Protein AF-A0A2D9Y058-F1 (afdb_monomer)

pLDDT: mean 90.28, std 8.97, range [37.62, 97.62]

Nearest PDB structures (foldseek):
  3g67-assembly1_B  TM=3.353E-01  e=2.256E+00  Thermotoga maritima
  3g6b-assembly1_B  TM=3.345E-01  e=3.016E+00  Thermotoga maritima
  5nnv-assembly1_A  TM=2.314E-01  e=1.770E+00  Bacillus subtilis subsp. subtilis str. 168
  3zx6-assembly1_B  TM=1.926E-01  e=1.459E+00  Archaeoglobus fulgidus DSM 4304
  3ja6-assembly1_H  TM=2.451E-01  e=4.664E+00  Escherichia coli

Foldseek 3Di:
DDQDWDWDDDDPDIQIGHLVSSLVVLVVLCPDPLCVLPAPVLVVVLVVLSVVLSPDPDPVVNVVSSNVSVVSSVLVVVLSVLQLVLLLVLLVVLLVCLVVVLVVLLVQLVVLVVVLVVCVVVPDPCPVVNVVSVVSNLVSLLVNQLSVQVNVVSVPSPDSCCSVVPDPLVSVLSNVCVPVSVVCVVVVNSVCNNVSSNVSVSVSSSVVSVVPTDSVPDDRDPDPDD

Mean predicted aligned error: 6.42 Å

Sequence (226 aa):
MGSMIYSFRYQKVTYEGNRVEITDQLRSLKNQSKFVYIPLEYKVYVNKQFKKLSEQAIPRYFKKEAIVFLDELYKYEEFLDIYQSSTHMVVQELRKDMRRLDFKFEKEYTKAKTLYDRAINEISDNTERIDLLKDEVTNTKTKLACHRWMKSKFEHYTTLNSILNPDPLIAEFLKEASGASYDLFKQNKVEKLSGYLQTDIIEFYHLKALSEIDIDSIELNYIDKI

Solvent-accessible surface area (backbone atoms only — not comparable to full-atom values): 12700 Å² total; per-residue (Å²): 131,84,78,67,72,46,75,51,74,56,95,93,48,74,49,63,38,35,72,66,55,41,48,51,53,53,50,53,61,71,67,38,76,90,55,71,66,54,37,67,69,57,50,53,51,54,50,52,40,49,48,58,30,74,68,44,83,51,67,73,56,24,55,52,36,46,50,54,42,47,54,55,53,52,55,49,50,54,48,48,56,52,50,50,52,38,53,42,50,39,49,49,53,51,57,70,44,43,65,62,50,50,54,50,32,50,52,50,22,53,53,34,42,55,53,36,56,47,49,64,73,66,71,55,90,54,57,68,63,51,50,54,32,50,50,47,27,49,50,31,42,45,53,36,45,28,50,49,53,44,48,62,59,52,68,72,50,77,52,63,60,45,63,78,60,42,54,75,70,59,43,49,51,52,45,68,51,31,50,64,51,49,54,32,48,76,66,73,37,58,87,51,44,48,63,49,50,46,53,52,52,51,52,54,43,42,60,54,25,71,79,69,64,64,68,86,75,71,76,79,89,82,66,81,82,130

Structure (mmCIF, N/CA/C/O backbone):
data_AF-A0A2D9Y058-F1
#
_entry.id   AF-A0A2D9Y058-F1
#
loop_
_atom_site.group_PDB
_atom_site.id
_atom_site.type_symbol
_atom_site.label_atom_id
_atom_site.label_alt_id
_atom_site.label_comp_id
_atom_site.label_asym_id
_atom_site.label_entity_id
_atom_site.label_seq_id
_atom_site.pdbx_PDB_ins_code
_atom_site.Cartn_x
_atom_site.Cartn_y
_atom_site.Cartn_z
_atom_site.occupancy
_atom_site.B_iso_or_equiv
_atom_site.auth_seq_id
_atom_site.auth_comp_id
_atom_site.auth_asym_id
_atom_site.auth_atom_id
_atom_site.pdbx_PDB_model_num
ATOM 1 N N . MET A 1 1 ? 19.114 0.860 -49.943 1.00 42.00 1 MET A N 1
ATOM 2 C CA . MET A 1 1 ? 20.041 1.364 -48.905 1.00 42.00 1 MET A CA 1
ATOM 3 C C . MET A 1 1 ? 20.020 0.372 -47.761 1.00 42.00 1 MET A C 1
ATOM 5 O O . MET A 1 1 ? 18.932 0.052 -47.307 1.00 42.00 1 MET A O 1
ATOM 9 N N . GLY A 1 2 ? 21.170 -0.178 -47.366 1.00 51.56 2 GLY A N 1
ATOM 10 C CA . GLY A 1 2 ? 21.233 -1.143 -46.268 1.00 51.56 2 GLY A CA 1
ATOM 11 C C . GLY A 1 2 ? 20.900 -0.465 -44.943 1.00 51.56 2 GLY A C 1
ATOM 12 O O . GLY A 1 2 ? 21.530 0.529 -44.586 1.00 51.56 2 GLY A O 1
ATOM 13 N N . SER A 1 3 ? 19.890 -0.971 -44.240 1.00 64.88 3 SER A N 1
ATOM 14 C CA . SER A 1 3 ? 19.568 -0.553 -42.878 1.00 64.88 3 SER A CA 1
ATOM 15 C C . SER A 1 3 ? 20.793 -0.789 -41.998 1.00 64.88 3 SER A C 1
ATOM 17 O O . SER A 1 3 ? 21.283 -1.913 -41.919 1.00 64.88 3 SER A O 1
ATOM 19 N N . MET A 1 4 ? 21.318 0.257 -41.358 1.00 74.06 4 MET A N 1
ATOM 20 C CA . MET A 1 4 ? 22.427 0.099 -40.419 1.00 74.06 4 MET A CA 1
ATOM 21 C C . MET A 1 4 ? 21.938 -0.741 -39.233 1.00 74.06 4 MET A C 1
ATOM 23 O O . MET A 1 4 ? 20.990 -0.347 -38.550 1.00 74.06 4 MET A O 1
ATOM 27 N N . ILE A 1 5 ? 22.547 -1.910 -39.034 1.00 80.12 5 ILE A N 1
ATOM 28 C CA . ILE A 1 5 ? 22.256 -2.801 -37.909 1.00 80.12 5 ILE A CA 1
ATOM 29 C C . ILE A 1 5 ? 23.093 -2.336 -36.720 1.00 80.12 5 ILE A C 1
ATOM 31 O O . ILE A 1 5 ? 24.306 -2.141 -36.826 1.00 80.12 5 ILE A O 1
ATOM 35 N N . TYR A 1 6 ? 22.432 -2.141 -35.587 1.00 81.00 6 TYR A N 1
ATOM 36 C CA . TYR A 1 6 ? 23.042 -1.810 -34.312 1.00 81.00 6 TYR A CA 1
ATOM 37 C C . TYR A 1 6 ? 22.982 -3.036 -33.412 1.00 81.00 6 TYR A C 1
ATOM 39 O O . TYR A 1 6 ? 22.008 -3.781 -33.436 1.00 81.00 6 TYR A O 1
ATOM 47 N N . SER A 1 7 ? 24.006 -3.212 -32.583 1.00 86.00 7 SER A N 1
ATOM 48 C CA . SER A 1 7 ? 23.975 -4.183 -31.498 1.00 86.00 7 SER A CA 1
ATOM 49 C C . SER A 1 7 ? 24.606 -3.575 -30.255 1.00 86.00 7 SER A C 1
ATOM 51 O O . SER A 1 7 ? 25.683 -2.963 -30.301 1.00 86.00 7 SER A O 1
ATOM 53 N N . PHE A 1 8 ? 23.915 -3.688 -29.129 1.00 89.56 8 PHE A N 1
ATOM 54 C CA . PHE A 1 8 ? 24.496 -3.411 -27.828 1.00 89.56 8 PHE A CA 1
ATOM 55 C C . PHE A 1 8 ? 23.893 -4.321 -26.770 1.00 89.56 8 PHE A C 1
ATOM 57 O O . PHE A 1 8 ? 22.714 -4.666 -26.792 1.00 89.56 8 PHE A O 1
ATOM 64 N N . ARG A 1 9 ? 24.729 -4.679 -25.803 1.00 89.25 9 ARG A N 1
ATOM 65 C CA . ARG A 1 9 ? 24.312 -5.426 -24.629 1.00 89.25 9 ARG A CA 1
ATOM 66 C C . ARG A 1 9 ? 24.063 -4.464 -23.480 1.00 89.25 9 ARG A C 1
ATOM 68 O O . ARG A 1 9 ? 24.873 -3.570 -23.239 1.00 89.25 9 ARG A O 1
ATOM 75 N N . TYR A 1 10 ? 22.971 -4.682 -22.766 1.00 90.19 10 TYR A N 1
ATOM 76 C CA . TYR A 1 10 ? 22.676 -4.013 -21.510 1.00 90.19 10 TYR A CA 1
ATOM 77 C C . TYR A 1 10 ? 22.249 -5.074 -20.490 1.00 90.19 10 TYR A C 1
ATOM 79 O O . TYR A 1 10 ? 21.333 -5.859 -20.743 1.00 90.19 10 TYR A O 1
ATOM 87 N N . GLN A 1 11 ? 22.970 -5.153 -19.368 1.00 86.69 11 GLN A N 1
ATOM 88 C CA . GLN A 1 11 ? 22.901 -6.279 -18.430 1.00 86.69 11 GLN A CA 1
ATOM 89 C C . GLN A 1 11 ? 23.015 -7.648 -19.150 1.00 86.69 11 GLN A C 1
ATOM 91 O O . GLN A 1 11 ? 24.045 -7.968 -19.756 1.00 86.69 11 GLN A O 1
ATOM 96 N N . LYS A 1 12 ? 21.966 -8.481 -19.088 1.00 88.44 12 LYS A N 1
ATOM 97 C CA . LYS A 1 12 ? 21.908 -9.816 -19.708 1.00 88.44 12 LYS A CA 1
ATOM 98 C C . LYS A 1 12 ? 21.176 -9.840 -21.057 1.00 88.44 12 LYS A C 1
ATOM 100 O O . LYS A 1 12 ? 21.139 -10.895 -21.679 1.00 88.44 12 LYS A O 1
ATOM 105 N N . VAL A 1 13 ? 20.638 -8.710 -21.518 1.00 89.69 13 VAL A N 1
ATOM 106 C CA . VAL A 1 13 ? 19.859 -8.617 -22.761 1.00 89.69 13 VAL A CA 1
ATOM 107 C C . VAL A 1 13 ? 20.706 -7.992 -23.865 1.00 89.69 13 VAL A C 1
ATOM 109 O O . VAL A 1 13 ? 21.400 -6.994 -23.648 1.00 89.69 13 VAL A O 1
ATOM 112 N N . THR A 1 14 ? 20.646 -8.583 -25.055 1.00 91.62 14 THR A N 1
ATOM 113 C CA . THR A 1 14 ? 21.260 -8.030 -26.265 1.00 91.62 14 THR A CA 1
ATOM 114 C C . THR A 1 14 ? 20.167 -7.403 -27.113 1.00 91.62 14 THR A C 1
ATOM 116 O O . THR A 1 14 ? 19.213 -8.081 -27.481 1.00 91.62 14 THR A O 1
ATOM 119 N N . TYR A 1 15 ? 20.312 -6.113 -27.398 1.00 92.00 15 TYR A N 1
ATOM 120 C CA . TYR A 1 15 ? 19.445 -5.370 -28.301 1.00 92.00 15 TYR A CA 1
ATOM 121 C C . TYR A 1 15 ? 20.136 -5.307 -29.651 1.00 92.00 15 TYR A C 1
ATOM 123 O O . TYR A 1 15 ? 21.198 -4.692 -29.775 1.00 92.00 15 TYR A O 1
ATOM 131 N N . GLU A 1 16 ? 19.540 -5.954 -30.642 1.00 90.94 16 GLU A N 1
ATOM 132 C CA . GLU A 1 16 ? 20.059 -6.021 -32.001 1.00 90.94 16 GLU A CA 1
ATOM 133 C C . GLU A 1 16 ? 18.959 -5.677 -33.002 1.00 90.94 16 GLU A C 1
ATOM 135 O O . GLU A 1 16 ? 17.787 -5.996 -32.788 1.00 90.94 16 GLU A O 1
ATOM 140 N N . GLY A 1 17 ? 19.347 -4.984 -34.069 1.00 90.44 17 GLY A N 1
ATOM 141 C CA . GLY A 1 17 ? 18.459 -4.591 -35.154 1.00 90.44 17 GLY A CA 1
ATOM 142 C C . GLY A 1 17 ? 18.733 -3.178 -35.644 1.00 90.44 17 GLY A C 1
ATOM 143 O O . GLY A 1 17 ? 19.678 -2.503 -35.229 1.00 90.44 17 GLY A O 1
ATOM 144 N N . ASN A 1 18 ? 17.891 -2.701 -36.546 1.00 90.31 18 ASN A N 1
ATOM 145 C CA . ASN A 1 18 ? 17.883 -1.304 -36.940 1.00 90.31 18 ASN A CA 1
ATOM 146 C C . ASN A 1 18 ? 17.272 -0.419 -35.829 1.00 90.31 18 ASN A C 1
ATOM 148 O O . ASN A 1 18 ? 16.748 -0.883 -34.815 1.00 90.31 18 ASN A O 1
ATOM 152 N N . ARG A 1 19 ? 17.338 0.902 -36.012 1.00 88.38 19 ARG A N 1
ATOM 153 C CA . ARG A 1 19 ? 16.885 1.880 -35.008 1.00 88.38 19 ARG A CA 1
ATOM 154 C C . ARG A 1 19 ? 15.409 1.708 -34.633 1.00 88.38 19 ARG A C 1
ATOM 156 O O . ARG A 1 19 ? 15.056 1.896 -33.471 1.00 88.38 19 ARG A O 1
ATOM 163 N N . VAL A 1 20 ? 14.561 1.392 -35.610 1.00 90.44 20 VAL A N 1
ATOM 164 C CA . VAL A 1 20 ? 13.117 1.209 -35.413 1.00 90.44 20 VAL A CA 1
ATOM 165 C C . VAL A 1 20 ? 12.873 -0.049 -34.588 1.00 90.44 20 VAL A C 1
ATOM 167 O O . VAL A 1 20 ? 12.225 0.033 -33.552 1.00 90.44 20 VAL A O 1
ATOM 170 N N . GLU A 1 21 ? 13.507 -1.160 -34.963 1.00 93.19 21 GLU A N 1
ATOM 171 C CA . GLU A 1 21 ? 13.402 -2.441 -34.254 1.00 93.19 21 GLU A CA 1
ATOM 172 C C . GLU A 1 21 ? 13.829 -2.321 -32.787 1.00 93.19 21 GLU A C 1
ATOM 174 O O . GLU A 1 21 ? 13.103 -2.750 -31.892 1.00 93.19 21 GLU A O 1
ATOM 179 N N . ILE A 1 22 ? 14.967 -1.675 -32.513 1.00 92.62 22 ILE A N 1
ATOM 180 C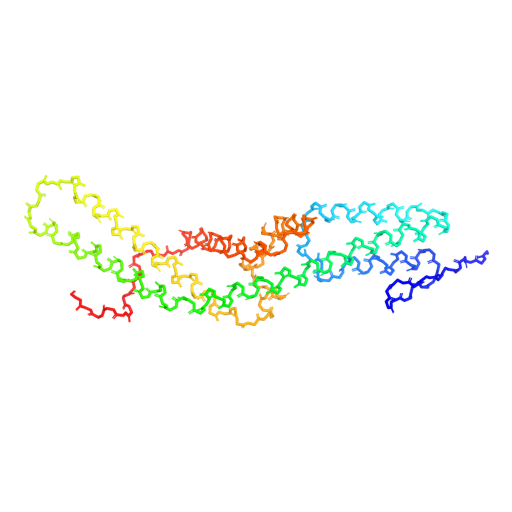 CA . ILE A 1 22 ? 15.417 -1.458 -31.131 1.00 92.62 22 ILE A CA 1
ATOM 181 C C . ILE A 1 22 ? 14.454 -0.527 -30.383 1.00 92.62 22 ILE A C 1
ATOM 183 O O . ILE A 1 22 ? 14.143 -0.767 -29.218 1.00 92.62 22 ILE A O 1
ATOM 187 N N . THR A 1 23 ? 13.941 0.521 -31.032 1.00 93.06 23 THR A N 1
ATOM 188 C CA . THR A 1 23 ? 12.957 1.424 -30.407 1.00 93.06 23 THR A CA 1
ATOM 189 C C . THR A 1 23 ? 11.675 0.678 -30.030 1.00 93.06 23 THR A C 1
ATOM 191 O O . THR A 1 23 ? 11.118 0.927 -28.961 1.00 93.06 23 THR A O 1
ATOM 194 N N . ASP A 1 24 ? 11.223 -0.260 -30.861 1.00 93.75 24 ASP A N 1
ATOM 195 C CA . ASP A 1 24 ? 10.036 -1.075 -30.600 1.00 93.75 24 ASP A CA 1
ATOM 196 C C . ASP A 1 24 ? 10.270 -2.104 -29.482 1.00 93.75 24 ASP A C 1
ATOM 198 O O . ASP A 1 24 ? 9.395 -2.287 -28.627 1.00 93.75 24 ASP A O 1
ATOM 202 N N . GLN A 1 25 ? 11.465 -2.701 -29.402 1.00 94.00 25 GLN A N 1
ATOM 203 C CA . GLN A 1 25 ? 11.870 -3.539 -28.263 1.00 94.00 25 GLN A CA 1
ATOM 204 C C . GLN A 1 25 ? 11.816 -2.743 -26.947 1.00 94.00 25 GLN A C 1
ATOM 206 O O . GLN A 1 25 ? 11.215 -3.184 -25.966 1.00 94.00 25 GLN A O 1
ATOM 211 N N . LEU A 1 26 ? 12.374 -1.528 -26.936 1.00 93.81 26 LEU A N 1
ATOM 212 C CA . LEU A 1 26 ? 12.380 -0.651 -25.760 1.00 93.81 26 LEU A CA 1
ATOM 213 C C . LEU A 1 26 ? 10.979 -0.135 -25.398 1.00 93.81 26 LEU A C 1
ATOM 215 O O . LEU A 1 26 ? 10.649 -0.029 -24.216 1.00 93.81 26 LEU A O 1
ATOM 219 N N . ARG A 1 27 ? 10.127 0.140 -26.396 1.00 93.94 27 ARG A N 1
ATOM 220 C CA . ARG A 1 27 ? 8.713 0.485 -26.177 1.00 93.94 27 ARG A CA 1
ATOM 221 C C . ARG A 1 27 ? 7.967 -0.664 -25.508 1.00 93.94 27 ARG A C 1
ATOM 223 O O . ARG A 1 27 ? 7.201 -0.435 -24.577 1.00 93.94 27 ARG A O 1
ATOM 230 N N . SER A 1 28 ? 8.200 -1.885 -25.977 1.00 92.31 28 SER A N 1
ATOM 231 C CA . SER A 1 28 ? 7.573 -3.087 -25.426 1.00 92.31 28 SER A CA 1
ATOM 232 C C . SER A 1 28 ? 8.001 -3.313 -23.976 1.00 92.31 28 SER A C 1
ATOM 234 O O . SER A 1 28 ? 7.152 -3.557 -23.123 1.00 92.31 28 SER A O 1
ATOM 236 N N . LEU A 1 29 ? 9.293 -3.134 -23.672 1.00 91.38 29 LEU A N 1
ATOM 237 C CA . LEU A 1 29 ? 9.830 -3.221 -22.311 1.00 91.38 29 LEU A CA 1
ATOM 238 C C . LEU A 1 29 ? 9.173 -2.200 -21.368 1.00 91.38 29 LEU A C 1
ATOM 240 O O . LEU A 1 29 ? 8.694 -2.556 -20.296 1.00 91.38 29 LEU A O 1
ATOM 244 N N . LYS A 1 30 ? 9.088 -0.939 -21.798 1.00 89.25 30 LYS A N 1
ATOM 245 C CA . LYS A 1 30 ? 8.457 0.156 -21.048 1.00 89.25 30 LYS A CA 1
ATOM 246 C C . LYS A 1 30 ? 6.989 -0.102 -20.692 1.00 89.25 30 LYS A C 1
ATOM 248 O O . LYS A 1 30 ? 6.506 0.405 -19.683 1.00 89.25 30 LYS A O 1
ATOM 253 N N . ASN A 1 31 ? 6.279 -0.827 -21.551 1.00 89.12 31 ASN A N 1
ATOM 254 C CA . ASN A 1 31 ? 4.843 -1.069 -21.437 1.00 89.12 31 ASN A CA 1
ATOM 255 C C . ASN A 1 31 ? 4.512 -2.413 -20.767 1.00 89.12 31 ASN A C 1
ATOM 257 O O . ASN A 1 31 ? 3.362 -2.846 -20.811 1.00 89.12 31 ASN A O 1
ATOM 261 N N . GLN A 1 32 ? 5.495 -3.086 -20.161 1.00 89.25 32 GLN A N 1
ATOM 262 C CA . GLN A 1 32 ? 5.247 -4.301 -19.388 1.00 89.25 32 GLN A CA 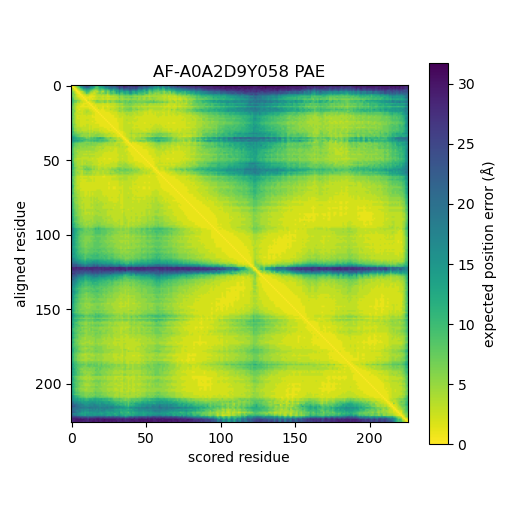1
ATOM 263 C C . GLN A 1 32 ? 4.315 -4.031 -18.199 1.00 89.25 32 GLN A C 1
ATOM 265 O O . GLN A 1 32 ? 4.362 -2.970 -17.578 1.00 89.25 32 GLN A O 1
ATOM 270 N N . SER A 1 33 ? 3.499 -5.025 -17.845 1.00 83.88 33 SER A N 1
ATOM 271 C CA . SER A 1 33 ? 2.490 -4.928 -16.779 1.00 83.88 33 SER A CA 1
ATOM 272 C C . SER A 1 33 ? 3.069 -4.581 -15.405 1.00 83.88 33 SER A C 1
ATOM 274 O O . SER A 1 33 ? 2.413 -3.905 -14.618 1.00 83.88 33 SER A O 1
ATOM 276 N N . LYS A 1 34 ? 4.319 -4.965 -15.125 1.00 81.38 34 LYS A N 1
ATOM 277 C CA . LYS A 1 34 ? 5.005 -4.615 -13.870 1.00 81.38 34 LYS A CA 1
ATOM 278 C C . LYS A 1 34 ? 5.116 -3.100 -13.641 1.00 81.38 34 LYS A C 1
ATOM 280 O O . LYS A 1 34 ? 5.177 -2.647 -12.509 1.00 81.38 34 LYS A O 1
ATOM 285 N N . PHE A 1 35 ? 5.059 -2.308 -14.710 1.00 83.00 35 PHE A N 1
ATOM 286 C CA . PHE A 1 35 ? 5.158 -0.850 -14.688 1.00 83.00 35 PHE A CA 1
ATOM 287 C C . PHE A 1 35 ? 3.793 -0.131 -14.608 1.00 83.00 35 PHE A C 1
ATOM 289 O O . PHE A 1 35 ? 3.716 1.080 -14.825 1.00 83.00 35 PHE A O 1
ATOM 296 N N . VAL A 1 36 ? 2.697 -0.844 -14.313 1.00 72.88 36 VAL A N 1
ATOM 297 C CA . VAL A 1 36 ? 1.334 -0.273 -14.278 1.00 72.88 36 VAL A CA 1
ATOM 298 C C . VAL A 1 36 ? 1.153 0.770 -13.169 1.00 72.88 36 VAL A C 1
ATOM 300 O O . VAL A 1 36 ? 0.537 1.806 -13.418 1.00 72.88 36 VAL A O 1
ATOM 303 N N . TYR A 1 37 ? 1.734 0.552 -11.986 1.00 71.38 37 TYR A N 1
ATOM 304 C CA . TYR A 1 37 ? 1.596 1.440 -10.818 1.00 71.38 37 TYR A CA 1
ATOM 305 C C . TYR A 1 37 ? 2.720 2.477 -10.699 1.00 71.38 37 TYR A C 1
ATOM 307 O O . TYR A 1 37 ? 3.054 2.929 -9.607 1.00 71.38 37 TYR A O 1
ATOM 315 N N . ILE A 1 38 ? 3.310 2.867 -11.830 1.00 75.50 38 ILE A N 1
ATOM 316 C CA . ILE A 1 38 ? 4.318 3.923 -11.859 1.00 75.50 38 ILE A CA 1
ATOM 317 C C . ILE A 1 38 ? 3.746 5.257 -11.330 1.00 75.50 38 ILE A C 1
ATOM 319 O O . ILE A 1 38 ? 2.753 5.732 -11.898 1.00 75.50 38 ILE A O 1
ATOM 323 N N . PRO A 1 39 ? 4.416 5.925 -10.360 1.00 82.75 39 PRO A N 1
ATOM 324 C CA . PRO A 1 39 ? 4.139 7.316 -10.011 1.00 82.75 39 PRO A CA 1
ATOM 325 C C . PRO A 1 39 ? 4.134 8.211 -11.251 1.00 82.75 39 PRO A C 1
ATOM 327 O O . PRO A 1 39 ? 5.017 8.109 -12.112 1.00 82.75 39 PRO A O 1
ATOM 330 N N . LEU A 1 40 ? 3.154 9.108 -11.358 1.00 83.44 40 LEU A N 1
ATOM 331 C CA . LEU A 1 40 ? 2.944 9.918 -12.559 1.00 83.44 40 LEU A CA 1
ATOM 332 C C . LEU A 1 40 ? 4.207 10.691 -12.968 1.00 83.44 40 LEU A C 1
ATOM 334 O O . LEU A 1 40 ? 4.553 10.734 -14.150 1.00 83.44 40 LEU A O 1
ATOM 338 N N . GLU A 1 41 ? 4.927 11.240 -11.997 1.00 82.75 41 GLU A N 1
ATOM 339 C CA . GLU A 1 41 ? 6.163 11.999 -12.176 1.00 82.75 41 GLU A CA 1
ATOM 340 C C . GLU A 1 41 ? 7.228 11.149 -12.873 1.00 82.75 41 GLU A C 1
ATOM 342 O O . GLU A 1 41 ? 7.870 11.588 -13.834 1.00 82.75 41 GLU A O 1
ATOM 347 N N . TYR A 1 42 ? 7.375 9.896 -12.439 1.00 85.06 42 TYR A N 1
ATOM 348 C CA . TYR A 1 42 ? 8.312 8.961 -13.042 1.00 85.06 42 TYR A CA 1
ATOM 349 C C . TYR A 1 42 ? 7.842 8.521 -14.435 1.00 85.06 42 TYR A C 1
ATOM 351 O O . TYR A 1 42 ? 8.644 8.484 -15.371 1.00 85.06 42 TYR A O 1
ATOM 359 N N . LYS A 1 43 ? 6.534 8.302 -14.640 1.00 87.06 43 LYS A N 1
ATOM 360 C CA . LYS A 1 43 ? 5.972 8.004 -15.972 1.00 87.06 43 LYS A CA 1
ATOM 361 C C . LYS A 1 43 ? 6.301 9.108 -16.973 1.00 87.06 43 LYS A C 1
ATOM 363 O O . LYS A 1 43 ? 6.723 8.817 -18.095 1.00 87.06 43 LYS A O 1
ATOM 368 N N . VAL A 1 44 ? 6.120 10.365 -16.568 1.00 88.75 44 VAL A N 1
ATOM 369 C CA . VAL A 1 44 ? 6.438 11.555 -17.370 1.00 88.75 44 VAL A CA 1
ATOM 370 C C . VAL A 1 44 ? 7.934 11.616 -17.668 1.00 88.75 44 VAL A C 1
ATOM 372 O O . VAL A 1 44 ? 8.321 11.800 -18.825 1.00 88.75 44 VAL A O 1
ATOM 375 N N . TYR A 1 45 ? 8.777 11.401 -16.660 1.00 89.12 45 TYR A N 1
ATOM 376 C CA . TYR A 1 45 ? 10.226 11.395 -16.822 1.00 89.12 45 TYR A CA 1
ATOM 377 C C . TYR A 1 45 ? 10.704 10.313 -17.806 1.00 89.12 45 TYR A C 1
ATOM 379 O O . TYR A 1 45 ? 11.391 10.627 -18.780 1.00 89.12 45 TYR A O 1
ATOM 387 N N . VAL A 1 46 ? 10.273 9.061 -17.636 1.00 89.56 46 VAL A N 1
ATOM 388 C CA . VAL A 1 46 ? 10.630 7.949 -18.535 1.00 89.56 46 VAL A CA 1
ATOM 389 C C . VAL A 1 46 ? 10.104 8.179 -19.948 1.00 89.56 46 VAL A C 1
ATOM 391 O O . VAL A 1 46 ? 10.808 7.905 -20.918 1.00 89.56 46 VAL A O 1
ATOM 394 N N . ASN A 1 47 ? 8.887 8.714 -20.099 1.00 91.19 47 ASN A N 1
ATOM 395 C CA . ASN A 1 47 ? 8.348 9.101 -21.408 1.00 91.19 47 ASN A CA 1
ATOM 396 C C . ASN A 1 47 ? 9.231 10.143 -22.102 1.00 91.19 47 ASN A C 1
ATOM 398 O O . ASN A 1 47 ? 9.478 10.037 -23.303 1.00 91.19 47 ASN A O 1
ATOM 402 N N . LYS A 1 48 ? 9.729 11.134 -21.355 1.00 92.00 48 LYS A N 1
ATOM 403 C CA . LYS A 1 48 ? 10.635 12.157 -21.882 1.00 92.00 48 LYS A CA 1
ATOM 404 C C . LYS A 1 48 ? 11.960 11.549 -22.347 1.00 92.00 48 LYS A C 1
ATOM 406 O O . LYS A 1 48 ? 12.410 11.881 -23.442 1.00 92.00 48 LYS A O 1
ATOM 411 N N . GLN A 1 49 ? 12.550 10.640 -21.564 1.00 91.88 49 GLN A N 1
ATOM 412 C CA . GLN A 1 49 ? 13.776 9.931 -21.961 1.00 91.88 49 GLN A CA 1
ATOM 413 C C . GLN A 1 49 ? 13.549 9.068 -23.207 1.00 91.88 49 GLN A C 1
ATOM 415 O O . GLN A 1 49 ? 14.322 9.135 -24.160 1.00 91.88 49 GLN A O 1
ATOM 420 N N . PHE A 1 50 ? 12.438 8.326 -23.245 1.00 93.62 50 PHE A N 1
ATOM 421 C CA . PHE A 1 50 ? 12.074 7.503 -24.396 1.00 93.62 50 PHE A CA 1
ATOM 422 C C . PHE A 1 50 ? 11.880 8.342 -25.667 1.00 93.62 50 PHE A C 1
ATOM 424 O O . PHE A 1 50 ? 12.376 7.980 -26.733 1.00 93.62 50 PHE A O 1
ATOM 431 N N . LYS A 1 51 ? 11.211 9.498 -25.561 1.00 93.25 51 LYS A N 1
ATOM 432 C CA . LYS A 1 51 ? 11.032 10.427 -26.684 1.00 93.25 51 LYS A CA 1
ATOM 433 C C . LYS A 1 51 ? 12.380 10.920 -27.216 1.00 93.25 51 LYS A C 1
ATOM 435 O O . LYS A 1 51 ? 12.647 10.776 -28.408 1.00 93.25 51 LYS A O 1
ATOM 440 N N . LYS A 1 52 ? 13.251 11.409 -26.326 1.00 91.31 52 LYS A N 1
ATOM 441 C CA . LYS A 1 52 ? 14.595 11.902 -26.665 1.00 91.31 52 LYS A CA 1
ATOM 442 C C . LYS A 1 52 ? 15.434 10.845 -27.391 1.00 91.31 52 LYS A C 1
ATOM 444 O O . LYS A 1 52 ? 16.103 11.155 -28.373 1.00 91.31 52 LYS A O 1
ATOM 449 N N . LEU A 1 53 ? 15.364 9.596 -26.936 1.00 92.38 53 LEU A N 1
ATOM 450 C CA . LEU A 1 53 ? 15.972 8.452 -27.608 1.00 92.38 53 LEU A CA 1
ATOM 451 C C . LEU A 1 53 ? 15.383 8.229 -29.011 1.00 92.38 53 LEU A C 1
ATOM 453 O O . LEU A 1 53 ? 16.126 8.099 -29.982 1.00 92.38 53 LEU A O 1
ATOM 457 N N . SER A 1 54 ? 14.054 8.183 -29.124 1.00 89.88 54 SER A N 1
ATOM 458 C CA . SER A 1 54 ? 13.359 7.854 -30.376 1.00 89.88 54 SER A CA 1
ATOM 459 C C . SER A 1 54 ? 13.569 8.883 -31.494 1.00 89.88 54 SER A C 1
ATOM 461 O O . SER A 1 54 ? 13.475 8.543 -32.673 1.00 89.88 54 SER A O 1
ATOM 463 N N . GLU A 1 55 ? 13.894 10.126 -31.139 1.00 91.25 55 GLU A N 1
ATOM 464 C CA . GLU A 1 55 ? 14.173 11.223 -32.075 1.00 91.25 55 GLU A CA 1
ATOM 465 C C . GLU A 1 55 ? 15.652 11.281 -32.493 1.00 91.25 55 GLU A C 1
ATOM 467 O O . GLU A 1 55 ? 16.014 12.001 -33.423 1.00 91.25 55 GLU A O 1
ATOM 472 N N . GLN A 1 56 ? 16.527 10.506 -31.844 1.00 90.12 56 GLN A N 1
ATOM 473 C CA . GLN A 1 56 ? 17.958 10.560 -32.100 1.00 90.12 56 GLN A CA 1
ATOM 474 C C . GLN A 1 56 ? 18.331 9.816 -33.390 1.00 90.12 56 GLN A C 1
ATOM 476 O O . GLN A 1 56 ? 18.342 8.585 -33.448 1.00 90.12 56 GLN A O 1
ATOM 481 N N . ALA A 1 57 ? 18.675 10.578 -34.428 1.00 86.25 57 ALA A N 1
ATOM 482 C CA . ALA A 1 57 ? 19.067 10.047 -35.733 1.00 86.25 57 ALA A CA 1
ATOM 483 C C . ALA A 1 57 ? 20.511 9.519 -35.761 1.00 86.25 57 ALA A C 1
ATOM 485 O O . ALA A 1 57 ? 20.845 8.667 -36.583 1.00 86.25 57 ALA A O 1
ATOM 486 N N . ILE A 1 58 ? 21.376 10.018 -34.872 1.00 86.62 58 ILE A N 1
ATOM 487 C CA . ILE A 1 58 ? 22.803 9.692 -34.879 1.00 86.62 58 ILE A CA 1
ATOM 488 C C . ILE A 1 58 ? 23.056 8.417 -34.050 1.00 86.62 58 ILE A C 1
ATOM 490 O O . ILE A 1 58 ? 22.831 8.438 -32.836 1.00 86.62 58 ILE A O 1
ATOM 494 N N . PRO A 1 59 ? 23.626 7.344 -34.636 1.00 82.88 59 PRO A N 1
ATOM 495 C CA . PRO A 1 59 ? 23.822 6.045 -33.980 1.00 82.88 59 PRO A CA 1
ATOM 496 C C . PRO A 1 59 ? 24.489 6.083 -32.605 1.00 82.88 59 PRO A C 1
ATOM 498 O O . PRO A 1 59 ? 24.024 5.470 -31.644 1.00 82.88 59 PRO A O 1
ATOM 501 N N . ARG A 1 60 ? 25.595 6.829 -32.497 1.00 85.94 60 ARG A N 1
ATOM 502 C CA . ARG A 1 60 ? 26.375 6.932 -31.258 1.00 85.94 60 ARG A CA 1
ATOM 503 C C . ARG A 1 60 ? 25.547 7.540 -30.130 1.00 85.94 60 ARG A C 1
ATOM 505 O O . ARG A 1 60 ? 25.617 7.071 -28.996 1.00 85.94 60 ARG A O 1
ATOM 512 N N . TYR A 1 61 ? 24.774 8.576 -30.442 1.00 90.00 61 TYR A N 1
ATOM 513 C CA . TYR A 1 61 ? 23.913 9.221 -29.463 1.00 90.00 61 TYR A CA 1
ATOM 514 C C . TYR A 1 61 ? 22.672 8.376 -29.179 1.00 90.00 61 TYR A C 1
ATOM 516 O O . TYR A 1 61 ? 22.293 8.285 -28.021 1.00 90.00 61 TYR A O 1
ATOM 524 N N . PHE A 1 62 ? 22.106 7.685 -30.174 1.00 90.75 62 PHE A N 1
ATOM 525 C CA . PHE A 1 62 ? 20.986 6.763 -29.967 1.00 90.75 62 PHE A CA 1
ATOM 526 C C . PHE A 1 62 ? 21.351 5.691 -28.937 1.00 90.75 62 PHE A C 1
ATOM 528 O O . PHE A 1 62 ? 20.661 5.542 -27.935 1.00 90.75 62 PHE A O 1
ATOM 535 N N . LYS A 1 63 ? 22.500 5.022 -29.106 1.00 90.31 63 LYS A N 1
ATOM 536 C CA . LYS A 1 63 ? 22.993 4.042 -28.126 1.00 90.31 63 LYS A CA 1
ATOM 537 C C . LYS A 1 63 ? 23.167 4.656 -26.734 1.00 90.31 63 LYS A C 1
ATOM 539 O O . LYS A 1 63 ? 22.781 4.041 -25.748 1.00 90.31 63 LYS A O 1
ATOM 544 N N . LYS A 1 64 ? 23.751 5.856 -26.641 1.00 92.00 64 LYS A N 1
ATOM 545 C CA . LYS A 1 64 ? 23.957 6.536 -25.353 1.00 92.00 64 LYS A CA 1
ATOM 546 C C . LYS A 1 64 ? 22.626 6.820 -24.649 1.00 92.00 64 LYS A C 1
ATOM 548 O O . LYS A 1 64 ? 22.492 6.505 -23.474 1.00 92.00 64 LYS A O 1
ATOM 553 N N . GLU A 1 65 ? 21.655 7.381 -25.362 1.00 93.25 65 GLU A N 1
ATOM 554 C CA . GLU A 1 65 ? 20.325 7.669 -24.814 1.00 93.25 65 GLU A CA 1
ATOM 555 C C . GLU A 1 65 ? 19.554 6.379 -24.488 1.00 93.25 65 GLU A C 1
ATOM 5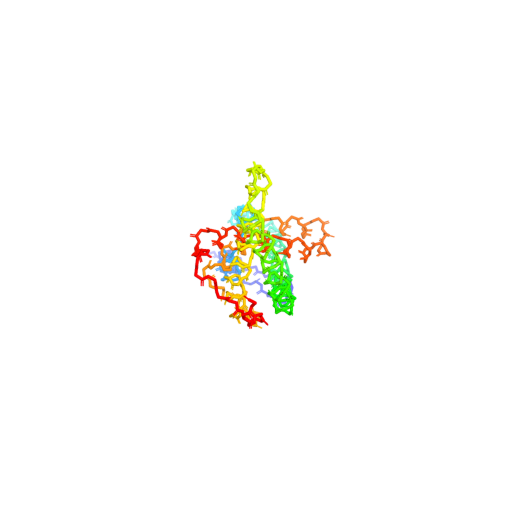57 O O . GLU A 1 65 ? 18.808 6.352 -23.516 1.00 93.25 65 GLU A O 1
ATOM 562 N N . ALA A 1 66 ? 19.776 5.289 -25.234 1.00 92.75 66 ALA A N 1
ATOM 563 C CA . ALA A 1 66 ? 19.161 3.992 -24.958 1.00 92.75 66 ALA A CA 1
ATOM 564 C C . ALA A 1 66 ? 19.666 3.418 -23.634 1.00 92.75 66 ALA A C 1
ATOM 566 O O . ALA A 1 66 ? 18.870 2.942 -22.835 1.00 92.75 66 ALA A O 1
ATOM 567 N N . ILE A 1 67 ? 20.974 3.516 -23.379 1.00 92.75 67 ILE A N 1
ATOM 568 C CA . ILE A 1 67 ? 21.571 3.103 -22.104 1.00 92.75 67 ILE A CA 1
ATOM 569 C C . ILE A 1 67 ? 21.008 3.944 -20.954 1.00 92.75 67 ILE A C 1
ATOM 571 O O . ILE A 1 67 ? 20.578 3.368 -19.967 1.00 92.75 67 ILE A O 1
ATOM 575 N N . VAL A 1 68 ? 20.925 5.272 -21.102 1.00 92.62 68 VAL A N 1
ATOM 576 C CA . VAL A 1 68 ? 20.337 6.151 -20.069 1.00 92.62 68 VAL A CA 1
ATOM 577 C C . VAL A 1 68 ? 18.873 5.794 -19.798 1.00 92.62 68 VAL A C 1
ATOM 579 O O . VAL A 1 68 ? 18.455 5.711 -18.649 1.00 92.62 68 VAL A O 1
ATOM 582 N N . PHE A 1 69 ? 18.085 5.560 -20.848 1.00 94.06 69 PHE A N 1
ATOM 583 C CA . PHE A 1 69 ? 16.696 5.128 -20.714 1.00 94.06 69 PHE A CA 1
ATOM 584 C C . PHE A 1 69 ? 16.581 3.790 -19.967 1.00 94.06 69 PHE A C 1
ATOM 586 O O . PHE A 1 69 ? 15.740 3.657 -19.079 1.00 94.06 69 PHE A O 1
ATOM 593 N N . LEU A 1 70 ? 17.429 2.818 -20.312 1.00 93.94 70 LEU A N 1
ATOM 594 C CA . LEU A 1 70 ? 17.464 1.513 -19.660 1.00 93.94 70 LEU A CA 1
ATOM 595 C C . LEU A 1 70 ? 17.912 1.623 -18.198 1.00 93.94 70 LEU A C 1
ATOM 597 O O . LEU A 1 70 ? 17.247 1.050 -17.345 1.00 93.94 70 LEU A O 1
ATOM 601 N N . ASP A 1 71 ? 18.957 2.398 -17.895 1.00 92.88 71 ASP A N 1
ATOM 602 C CA . ASP A 1 71 ? 19.415 2.656 -16.521 1.00 92.88 71 ASP A CA 1
ATOM 603 C C . ASP A 1 71 ? 18.271 3.145 -15.642 1.00 92.88 71 ASP A C 1
ATOM 605 O O . ASP A 1 71 ? 18.054 2.633 -14.547 1.00 92.88 71 ASP A O 1
ATOM 609 N N . GLU A 1 72 ? 17.506 4.115 -16.133 1.00 90.69 72 GLU A N 1
ATOM 610 C CA . GLU A 1 72 ? 16.387 4.649 -15.376 1.00 90.69 72 GLU A CA 1
ATOM 611 C C . GLU A 1 72 ? 15.279 3.613 -15.206 1.00 90.69 72 GLU A C 1
ATOM 613 O O . GLU A 1 72 ? 14.776 3.459 -14.093 1.00 90.69 72 GLU A O 1
ATOM 618 N N . LEU A 1 73 ? 14.925 2.877 -16.265 1.00 91.56 73 LEU A N 1
ATOM 619 C CA . LEU A 1 73 ? 13.865 1.870 -16.217 1.00 91.56 73 LEU A CA 1
ATOM 620 C C . LEU A 1 73 ? 14.196 0.715 -15.260 1.00 91.56 73 LEU A C 1
ATOM 622 O O . LEU A 1 73 ? 13.337 0.302 -14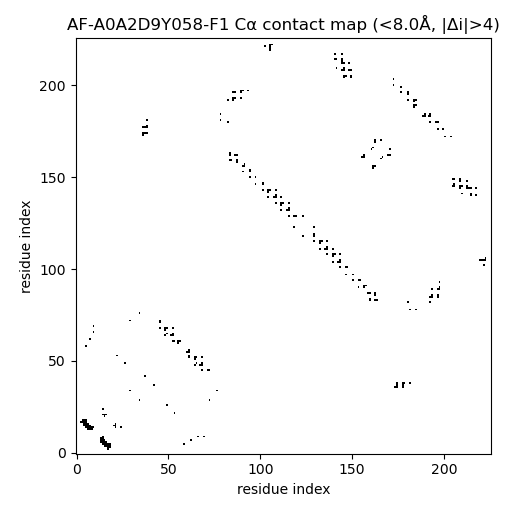.485 1.00 91.56 73 LEU A O 1
ATOM 626 N N . TYR A 1 74 ? 15.438 0.227 -15.275 1.00 91.00 74 TYR A N 1
ATOM 627 C CA . TYR A 1 74 ? 15.881 -0.860 -14.400 1.00 91.00 74 TYR A CA 1
ATOM 628 C C . TYR A 1 74 ? 16.049 -0.423 -12.942 1.00 91.00 74 TYR A C 1
ATOM 630 O O . TYR A 1 74 ? 15.729 -1.201 -12.050 1.00 91.00 74 TYR A O 1
ATOM 638 N N . LYS A 1 75 ? 16.470 0.821 -12.668 1.00 90.62 75 LYS A N 1
ATOM 639 C CA . LYS A 1 75 ? 16.436 1.366 -11.295 1.00 90.62 75 LYS A CA 1
ATOM 640 C C . LYS A 1 75 ? 15.021 1.398 -10.729 1.00 90.62 75 LYS A C 1
ATOM 642 O O . LYS A 1 75 ? 14.816 1.202 -9.537 1.00 90.62 75 LYS A O 1
ATOM 647 N N . TYR A 1 76 ? 14.035 1.681 -11.575 1.00 90.12 76 TYR A N 1
ATOM 648 C CA . TYR A 1 76 ? 12.647 1.671 -11.139 1.00 90.12 76 TYR A CA 1
ATOM 649 C C . TYR A 1 76 ? 12.100 0.255 -10.957 1.00 90.12 76 TYR A C 1
ATOM 651 O O . TYR A 1 76 ? 11.321 0.022 -10.042 1.00 90.12 76 TYR A O 1
ATOM 659 N N . GLU A 1 77 ? 12.526 -0.697 -11.784 1.00 90.81 77 GLU A N 1
ATOM 660 C CA . GLU A 1 77 ? 12.260 -2.118 -11.544 1.00 90.81 77 GLU A CA 1
ATOM 661 C C . GLU A 1 77 ? 12.818 -2.578 -10.188 1.00 90.81 77 GLU A C 1
ATOM 663 O O . GLU A 1 77 ? 12.085 -3.171 -9.405 1.00 90.81 77 GLU A O 1
ATOM 668 N N . GLU A 1 78 ?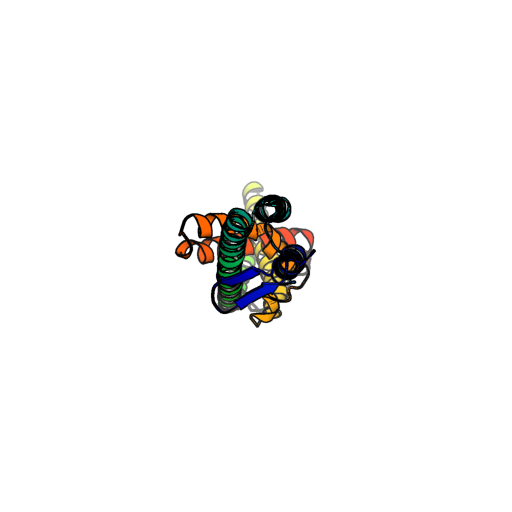 14.055 -2.206 -9.852 1.00 92.19 78 GLU A N 1
ATOM 669 C CA . GLU A 1 78 ? 14.641 -2.473 -8.531 1.00 92.19 78 GLU A CA 1
ATOM 670 C C . GLU A 1 78 ? 13.814 -1.848 -7.395 1.00 92.19 78 GLU A C 1
ATOM 672 O O . GLU A 1 78 ? 13.532 -2.497 -6.385 1.00 92.19 78 GLU A O 1
ATOM 677 N N . PHE A 1 79 ? 13.373 -0.598 -7.568 1.00 92.88 79 PHE A N 1
ATOM 678 C CA . PHE A 1 79 ? 12.461 0.037 -6.620 1.00 92.88 79 PHE A CA 1
ATOM 679 C C . PHE A 1 79 ? 11.158 -0.751 -6.453 1.00 92.88 79 PHE A C 1
ATOM 681 O O . PHE A 1 79 ? 10.719 -0.927 -5.320 1.00 92.88 79 PHE A O 1
ATOM 688 N N . LEU A 1 80 ? 10.535 -1.209 -7.545 1.00 91.62 80 LEU A N 1
ATOM 689 C CA . LEU A 1 80 ? 9.287 -1.973 -7.484 1.00 91.62 80 LEU A CA 1
ATOM 690 C C . LEU A 1 80 ? 9.453 -3.248 -6.661 1.00 91.62 80 LEU A C 1
ATOM 692 O O . LEU A 1 80 ? 8.617 -3.511 -5.797 1.00 91.62 80 LEU A O 1
ATOM 696 N N . ASP A 1 81 ? 10.538 -3.989 -6.879 1.00 92.00 81 ASP A N 1
ATOM 697 C CA . ASP A 1 81 ? 10.821 -5.221 -6.142 1.00 92.00 81 ASP A CA 1
ATOM 698 C C . ASP A 1 81 ? 10.949 -4.948 -4.637 1.00 92.00 81 ASP A C 1
ATOM 700 O O . ASP A 1 81 ? 10.348 -5.645 -3.811 1.00 92.00 81 ASP A O 1
ATOM 704 N N . ILE A 1 82 ? 11.686 -3.893 -4.271 1.00 94.50 82 ILE A N 1
ATOM 705 C CA . ILE A 1 82 ? 11.854 -3.459 -2.879 1.00 94.50 82 ILE A CA 1
ATOM 706 C C . ILE A 1 82 ? 10.516 -3.008 -2.293 1.00 94.50 82 ILE A C 1
ATOM 708 O O . ILE A 1 82 ? 10.159 -3.416 -1.188 1.00 94.50 82 ILE A O 1
ATOM 712 N N . TYR A 1 83 ? 9.773 -2.180 -3.021 1.00 94.44 83 TYR A N 1
ATOM 713 C CA . TYR A 1 83 ? 8.501 -1.613 -2.597 1.00 94.44 83 TYR A CA 1
ATOM 714 C C . TYR A 1 83 ? 7.461 -2.702 -2.337 1.00 94.44 83 TYR A C 1
ATOM 716 O O . TYR A 1 83 ? 6.930 -2.796 -1.233 1.00 94.44 83 TYR A O 1
ATOM 724 N N . GLN A 1 84 ? 7.236 -3.588 -3.307 1.00 93.19 84 GLN A N 1
ATOM 725 C CA . GLN A 1 84 ? 6.260 -4.671 -3.207 1.00 93.19 84 GLN A CA 1
ATOM 726 C C . GLN A 1 84 ? 6.629 -5.670 -2.106 1.00 93.19 84 GLN A C 1
ATOM 728 O O . GLN A 1 84 ? 5.761 -6.088 -1.335 1.00 93.19 84 GLN A O 1
ATOM 733 N N . SER A 1 85 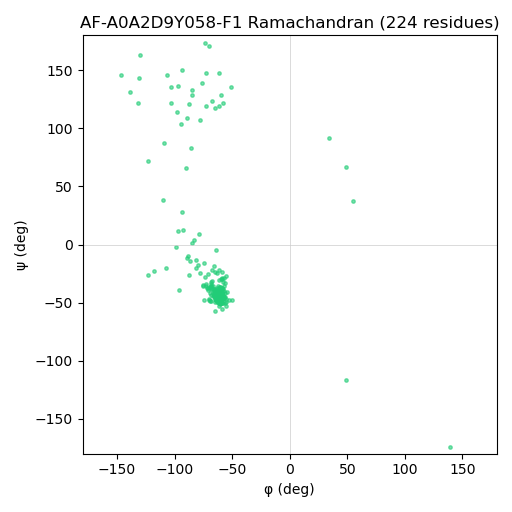? 7.916 -6.010 -1.981 1.00 94.88 85 SER A N 1
ATOM 734 C CA . SER A 1 85 ? 8.399 -6.881 -0.904 1.00 94.88 85 SER A CA 1
ATOM 735 C C . SER A 1 85 ? 8.214 -6.232 0.470 1.00 94.88 85 SER A C 1
ATOM 737 O O . SER A 1 85 ? 7.740 -6.884 1.399 1.00 94.88 85 SER A O 1
ATOM 739 N N . SER A 1 86 ? 8.523 -4.938 0.596 1.00 96.44 86 SER A N 1
ATOM 740 C CA . SER A 1 86 ? 8.370 -4.179 1.844 1.00 96.44 86 SER A CA 1
ATOM 741 C C . SER A 1 86 ? 6.906 -4.054 2.250 1.00 96.44 86 SER A C 1
ATOM 743 O O . SER A 1 86 ? 6.567 -4.336 3.398 1.00 96.44 86 SER A O 1
ATOM 745 N N . THR A 1 87 ? 6.015 -3.733 1.309 1.00 96.44 87 THR A N 1
ATOM 746 C CA . THR A 1 87 ? 4.570 -3.697 1.560 1.00 96.44 87 THR A CA 1
ATOM 747 C C . THR A 1 87 ? 4.049 -5.063 1.991 1.00 96.44 87 THR A C 1
ATOM 749 O O . THR A 1 87 ? 3.295 -5.151 2.959 1.00 96.44 87 THR A O 1
ATOM 752 N N . HIS A 1 88 ? 4.474 -6.146 1.332 1.00 96.94 88 HIS A N 1
ATOM 753 C CA . HIS A 1 88 ? 4.076 -7.491 1.737 1.00 96.94 88 HIS A CA 1
ATOM 754 C C . HIS A 1 88 ? 4.518 -7.811 3.172 1.00 96.94 88 HIS A C 1
ATOM 756 O O . HIS A 1 88 ? 3.713 -8.320 3.953 1.00 96.94 88 HIS A O 1
ATOM 762 N N . MET A 1 89 ? 5.764 -7.485 3.535 1.00 96.88 89 MET A N 1
ATOM 763 C CA . MET A 1 89 ? 6.277 -7.690 4.893 1.00 96.88 89 MET A CA 1
ATOM 764 C C . MET A 1 89 ? 5.467 -6.912 5.930 1.00 96.88 89 MET A C 1
ATOM 766 O O . MET A 1 89 ? 5.002 -7.515 6.894 1.00 96.88 89 MET A O 1
ATOM 770 N N . VAL A 1 90 ? 5.218 -5.621 5.692 1.00 97.44 90 VAL A N 1
ATOM 771 C CA . VAL A 1 90 ? 4.397 -4.770 6.569 1.00 97.44 90 VAL A CA 1
ATOM 772 C C . VAL A 1 90 ? 2.998 -5.357 6.755 1.00 97.44 90 VAL A C 1
ATOM 774 O O . VAL A 1 90 ? 2.513 -5.470 7.880 1.00 97.44 90 VAL A O 1
ATOM 777 N N . VAL A 1 91 ? 2.357 -5.809 5.674 1.00 96.94 91 VAL A N 1
ATOM 778 C CA . VAL A 1 91 ? 1.048 -6.473 5.751 1.00 96.94 91 VAL A CA 1
ATOM 779 C C . VAL A 1 91 ? 1.119 -7.731 6.621 1.00 96.94 91 VAL A C 1
ATOM 781 O O . VAL A 1 91 ? 0.244 -7.938 7.461 1.00 96.94 91 VAL A O 1
ATOM 784 N N . GLN A 1 92 ? 2.159 -8.561 6.482 1.00 97.25 92 GLN A N 1
ATOM 785 C CA . GLN A 1 92 ? 2.317 -9.745 7.334 1.00 97.25 92 GLN A CA 1
ATOM 786 C C . GLN A 1 92 ? 2.557 -9.390 8.806 1.00 97.25 92 GLN A C 1
ATOM 788 O O . GLN A 1 92 ? 2.042 -10.082 9.684 1.00 97.25 92 GLN A O 1
ATOM 793 N N . GLU A 1 93 ? 3.320 -8.339 9.096 1.00 95.50 93 GLU A N 1
ATOM 794 C CA . GLU A 1 93 ? 3.546 -7.868 10.465 1.00 95.50 93 GLU A CA 1
ATOM 795 C C . GLU A 1 93 ? 2.247 -7.382 11.108 1.00 95.50 93 GLU A C 1
ATOM 797 O O . GLU A 1 93 ? 1.884 -7.851 12.189 1.00 95.50 93 GLU A O 1
ATOM 802 N N . LEU A 1 94 ? 1.477 -6.554 10.398 1.00 95.56 94 LEU A N 1
ATOM 803 C CA . LEU A 1 94 ? 0.171 -6.089 10.865 1.00 95.56 94 LEU A CA 1
ATOM 804 C C . LEU A 1 94 ? -0.780 -7.258 11.139 1.00 95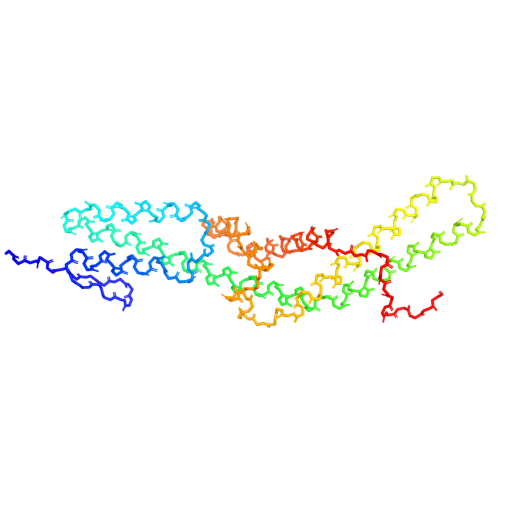.56 94 LEU A C 1
ATOM 806 O O . LEU A 1 94 ? -1.407 -7.307 12.198 1.00 95.56 94 LEU A O 1
ATOM 810 N N . ARG A 1 95 ? -0.831 -8.254 10.246 1.00 95.38 95 ARG A N 1
ATOM 811 C CA . ARG A 1 95 ? -1.649 -9.467 10.434 1.00 95.38 95 ARG A CA 1
ATOM 812 C C . ARG A 1 95 ? -1.286 -10.234 11.702 1.00 95.38 95 ARG A C 1
ATOM 814 O O . ARG A 1 95 ? -2.184 -10.686 12.412 1.00 95.38 95 ARG A O 1
ATOM 821 N N . LYS A 1 96 ? 0.007 -10.379 12.009 1.00 94.94 96 LYS A N 1
ATOM 822 C CA . LYS A 1 96 ? 0.465 -11.066 13.231 1.00 94.94 96 LYS A CA 1
ATOM 823 C C . LYS A 1 96 ? -0.031 -10.357 14.491 1.00 94.94 96 LYS A C 1
ATOM 825 O O . LYS A 1 96 ? -0.415 -11.019 15.454 1.00 94.94 96 LYS A O 1
ATOM 830 N N . ASP A 1 97 ? -0.068 -9.028 14.472 1.00 94.62 97 ASP A N 1
ATOM 831 C CA . ASP A 1 97 ? -0.518 -8.219 15.604 1.00 94.62 97 ASP A CA 1
ATOM 832 C C . ASP A 1 97 ? -2.043 -8.081 15.717 1.00 94.62 97 ASP A C 1
ATOM 834 O O . ASP A 1 97 ? -2.556 -7.793 16.804 1.00 94.62 97 ASP A O 1
ATOM 838 N N . MET A 1 98 ? -2.792 -8.320 14.638 1.00 94.56 98 MET A N 1
ATOM 839 C CA . MET A 1 98 ? -4.224 -8.017 14.575 1.00 94.56 98 MET A CA 1
ATOM 840 C C . MET A 1 98 ? -5.061 -8.688 15.660 1.00 94.56 98 MET A C 1
ATOM 842 O O . MET A 1 98 ? -5.943 -8.040 16.216 1.00 94.56 98 MET A O 1
ATOM 846 N N . ARG A 1 99 ? -4.788 -9.951 16.012 1.00 93.50 99 ARG A N 1
ATOM 847 C CA . ARG A 1 99 ? -5.525 -10.642 17.088 1.00 93.50 99 ARG A CA 1
ATOM 848 C C . ARG A 1 99 ? -5.280 -9.998 18.454 1.00 93.50 99 ARG A C 1
ATOM 850 O O . ARG A 1 99 ? -6.208 -9.831 19.238 1.00 93.50 99 ARG A O 1
ATOM 857 N N . ARG A 1 100 ? -4.029 -9.630 18.739 1.00 95.44 100 ARG A N 1
ATOM 858 C CA . ARG A 1 100 ? -3.646 -8.979 19.999 1.00 95.44 100 ARG A CA 1
ATOM 859 C C . ARG A 1 100 ? -4.269 -7.587 20.107 1.00 95.44 100 ARG A C 1
ATOM 861 O O . ARG A 1 100 ? -4.745 -7.215 21.177 1.00 95.44 100 ARG A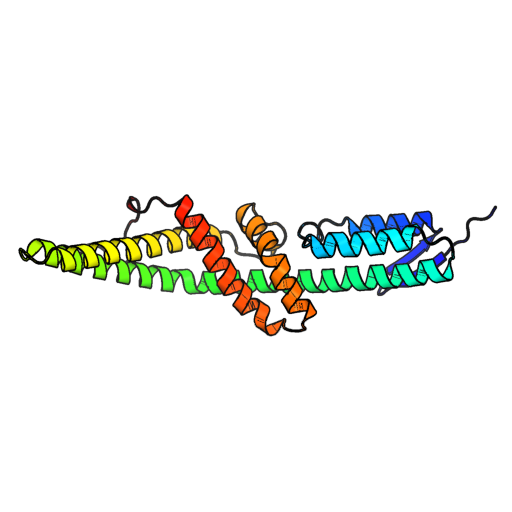 O 1
ATOM 868 N N . LEU A 1 101 ? -4.266 -6.831 19.009 1.00 95.62 101 LEU A N 1
ATOM 869 C CA . LEU A 1 101 ? -4.873 -5.502 18.943 1.00 95.62 101 LEU A CA 1
ATOM 870 C C . LEU A 1 101 ? -6.401 -5.551 19.039 1.00 95.62 101 LEU A C 1
ATOM 872 O O . LEU A 1 101 ? -6.972 -4.734 19.749 1.00 95.62 101 LEU A O 1
ATOM 876 N N . ASP A 1 102 ? -7.042 -6.544 18.420 1.00 96.44 102 ASP A N 1
ATOM 877 C CA . ASP A 1 102 ? -8.495 -6.763 18.494 1.00 96.44 102 ASP A CA 1
ATOM 878 C C . ASP A 1 102 ? -8.941 -6.945 19.950 1.00 96.44 102 ASP A C 1
ATOM 880 O O . ASP A 1 102 ? -9.789 -6.206 20.445 1.00 96.44 102 ASP A O 1
ATOM 884 N N . PHE A 1 103 ? -8.264 -7.834 20.686 1.00 95.38 103 PHE A N 1
ATOM 885 C CA . PHE A 1 103 ? -8.502 -8.014 22.119 1.00 95.38 103 PHE A CA 1
ATOM 886 C C . PHE A 1 103 ? -8.265 -6.726 22.924 1.00 95.38 103 PHE A C 1
ATOM 888 O O . PHE A 1 103 ? -9.047 -6.384 23.813 1.00 95.38 103 PHE A O 1
ATOM 895 N N . LYS A 1 104 ? -7.183 -5.992 22.625 1.00 96.31 104 LYS A N 1
ATOM 896 C CA . LYS A 1 104 ? -6.867 -4.728 23.305 1.00 96.31 104 LYS A CA 1
ATOM 897 C C . LYS A 1 104 ? -7.978 -3.694 23.104 1.00 96.31 104 LYS A C 1
ATOM 899 O O . LYS A 1 104 ? -8.408 -3.089 24.083 1.00 96.31 104 LYS A O 1
ATOM 904 N N . PHE A 1 105 ? -8.436 -3.495 21.871 1.00 96.38 105 PHE A N 1
ATOM 905 C CA . PHE A 1 105 ? -9.471 -2.511 21.555 1.00 96.38 105 PHE A CA 1
ATOM 906 C C . PHE A 1 105 ? -10.835 -2.915 22.112 1.00 96.38 105 PHE A C 1
ATOM 908 O O . PHE A 1 105 ? -11.549 -2.063 22.634 1.00 96.38 105 PHE A O 1
ATOM 915 N N . GLU A 1 106 ? -11.166 -4.207 22.113 1.00 96.38 106 GLU A N 1
ATOM 916 C CA . GLU A 1 106 ? -12.396 -4.689 22.745 1.00 96.38 106 GLU A CA 1
ATOM 917 C C . GLU A 1 106 ? -12.402 -4.459 24.260 1.00 96.38 106 GLU A C 1
ATOM 919 O O . GLU A 1 106 ? -13.401 -4.013 24.832 1.00 96.38 106 GLU A O 1
ATOM 924 N N . LYS A 1 107 ? -11.259 -4.679 24.916 1.00 95.88 107 LYS A N 1
ATOM 925 C CA . LYS A 1 107 ? -11.088 -4.370 26.338 1.00 95.88 107 LYS A CA 1
ATOM 926 C C . LYS A 1 107 ? -11.197 -2.868 26.624 1.00 95.88 107 LYS A C 1
ATOM 928 O O . LYS A 1 107 ? -11.805 -2.494 27.627 1.00 95.88 107 LYS A O 1
ATOM 933 N N . GLU A 1 108 ? -10.609 -2.018 25.779 1.00 96.19 108 GLU A N 1
ATOM 934 C CA . GLU A 1 108 ? -10.724 -0.553 25.878 1.00 96.19 108 GLU A CA 1
ATOM 935 C C . GLU A 1 108 ? -12.193 -0.112 25.777 1.00 96.19 108 GLU A C 1
ATOM 937 O O . GLU A 1 108 ? -12.680 0.572 26.677 1.00 96.19 108 GLU A O 1
ATOM 942 N N . TYR A 1 109 ? -12.917 -0.593 24.761 1.00 96.25 109 TYR A N 1
ATOM 943 C CA . TYR A 1 109 ? -14.340 -0.306 24.569 1.00 96.25 109 TYR A CA 1
ATOM 944 C C . TYR A 1 109 ? -15.199 -0.762 25.754 1.00 96.25 109 TYR A C 1
ATOM 946 O O . TYR A 1 109 ? -15.974 0.017 26.307 1.00 96.25 109 TYR A O 1
ATOM 954 N N . THR A 1 110 ? -15.022 -2.004 26.207 1.00 95.00 110 THR A N 1
ATOM 955 C CA . THR A 1 110 ? -15.806 -2.561 27.321 1.00 95.00 110 THR A CA 1
ATOM 956 C C . THR A 1 110 ? -15.591 -1.773 28.614 1.00 95.00 110 THR A C 1
ATOM 958 O O . THR A 1 110 ? -16.537 -1.513 29.363 1.00 95.00 110 THR A O 1
ATOM 961 N N . LYS A 1 111 ? -14.350 -1.342 28.874 1.00 95.44 111 LYS A N 1
ATOM 962 C CA . LYS A 1 111 ? -14.029 -0.488 30.022 1.00 95.44 111 LYS A CA 1
ATOM 963 C C . LYS A 1 111 ? -14.716 0.875 29.914 1.00 95.44 111 LYS A C 1
ATOM 965 O O . LYS A 1 111 ? -15.313 1.306 30.899 1.00 95.44 111 LYS A O 1
ATOM 970 N N . ALA A 1 112 ? -14.640 1.533 28.757 1.00 95.69 112 ALA A N 1
ATOM 971 C CA . ALA A 1 112 ? -15.292 2.823 28.532 1.00 95.69 112 ALA A CA 1
ATOM 972 C C . ALA A 1 112 ? -16.810 2.716 28.735 1.00 95.69 112 ALA A C 1
ATOM 974 O O . ALA A 1 112 ? -17.386 3.488 29.500 1.00 95.69 112 ALA A O 1
ATOM 975 N N . LYS A 1 113 ? -17.433 1.686 28.148 1.00 94.50 113 LYS A N 1
ATOM 976 C CA . LYS A 1 113 ? -18.870 1.421 28.274 1.00 94.50 113 LYS A CA 1
ATOM 977 C C . LYS A 1 113 ? -19.286 1.204 29.728 1.00 94.50 113 LYS A C 1
ATOM 979 O O . LYS A 1 113 ? -20.207 1.850 30.205 1.00 94.50 113 LYS A O 1
ATOM 984 N N . THR A 1 114 ? -18.544 0.381 30.467 1.00 93.44 114 THR A N 1
ATOM 985 C CA . THR A 1 114 ? -18.830 0.115 31.887 1.00 93.44 114 THR A CA 1
ATOM 986 C C . THR A 1 114 ? -18.765 1.390 32.738 1.00 93.44 114 THR A C 1
ATOM 988 O O . THR A 1 114 ? -19.551 1.554 33.669 1.00 93.44 114 THR A O 1
ATOM 991 N N . LEU A 1 115 ? -17.818 2.291 32.455 1.00 93.00 115 LEU A N 1
ATOM 992 C CA . LEU A 1 115 ? -17.699 3.567 33.168 1.00 93.00 115 LEU A CA 1
ATOM 993 C C . LEU A 1 115 ? -18.863 4.511 32.851 1.00 93.00 115 LEU A C 1
ATOM 995 O O . LEU A 1 115 ? -19.385 5.144 33.766 1.00 93.00 115 LEU A O 1
ATOM 999 N N . TYR A 1 116 ? -19.270 4.579 31.584 1.00 93.44 116 TYR A N 1
ATOM 1000 C CA . TYR A 1 116 ? -20.433 5.347 31.148 1.00 93.44 116 TYR A CA 1
ATOM 1001 C C . TYR A 1 116 ? -21.733 4.829 31.781 1.00 93.44 116 TYR A C 1
ATOM 1003 O O . TYR A 1 116 ? -22.458 5.602 32.405 1.00 93.44 116 TYR A O 1
ATOM 1011 N N . ASP A 1 117 ? -21.972 3.516 31.719 1.00 91.88 117 ASP A N 1
ATOM 1012 C CA . ASP A 1 117 ? -23.175 2.881 32.270 1.00 91.88 117 ASP A CA 1
ATOM 1013 C C . ASP A 1 117 ? -23.289 3.114 33.788 1.00 91.88 117 ASP A C 1
ATOM 1015 O O . ASP A 1 117 ? -24.368 3.406 34.302 1.00 91.88 117 ASP A O 1
ATOM 1019 N N . ARG A 1 118 ? -22.170 3.052 34.528 1.00 90.69 118 ARG A N 1
ATOM 1020 C CA . ARG A 1 118 ? -22.150 3.398 35.962 1.00 90.69 118 ARG A CA 1
ATOM 1021 C C . ARG A 1 118 ? -22.476 4.867 36.209 1.00 90.69 118 ARG A C 1
ATOM 1023 O O . ARG A 1 118 ? -23.294 5.156 37.073 1.00 90.69 118 ARG A O 1
ATOM 1030 N N . ALA A 1 119 ? -21.875 5.779 35.444 1.00 89.31 119 ALA A N 1
ATOM 1031 C CA . ALA A 1 119 ? -22.081 7.214 35.623 1.00 89.31 119 ALA A CA 1
ATOM 1032 C C . ALA A 1 119 ? -23.543 7.638 35.397 1.00 89.31 119 ALA A C 1
ATOM 1034 O O . ALA A 1 119 ? -24.037 8.513 36.104 1.00 89.31 119 ALA A O 1
ATOM 1035 N N . ILE A 1 120 ? -24.245 6.999 34.454 1.00 89.06 120 ILE A N 1
ATOM 1036 C CA . ILE A 1 120 ? -25.682 7.226 34.235 1.00 89.06 120 ILE A CA 1
ATOM 1037 C C . ILE A 1 120 ? -26.517 6.694 35.402 1.00 89.06 120 ILE A C 1
ATOM 1039 O O . ILE A 1 120 ? -27.444 7.365 35.854 1.00 89.06 120 ILE A O 1
ATOM 1043 N N . ASN A 1 121 ? -26.194 5.498 35.899 1.00 84.50 121 ASN A N 1
ATOM 1044 C CA . ASN A 1 121 ? -26.958 4.848 36.967 1.00 84.50 121 ASN A CA 1
ATOM 1045 C C . ASN A 1 121 ? -26.786 5.520 38.339 1.00 84.50 121 ASN A C 1
ATOM 1047 O O . ASN A 1 121 ? -27.676 5.427 39.179 1.00 84.50 121 ASN A O 1
ATOM 1051 N N . GLU A 1 122 ? -25.667 6.207 38.575 1.00 83.38 122 GLU A N 1
ATOM 1052 C CA . GLU A 1 122 ? -25.363 6.872 39.849 1.00 83.38 122 GLU A CA 1
ATOM 1053 C C . GLU A 1 122 ? -26.086 8.227 40.049 1.00 83.38 122 GLU A C 1
ATOM 1055 O O . GLU A 1 122 ? -25.806 8.909 41.029 1.00 83.38 122 GLU A O 1
ATOM 1060 N N . ILE A 1 123 ? -27.043 8.608 39.181 1.00 63.97 123 ILE A N 1
ATOM 1061 C CA . ILE A 1 123 ? -27.747 9.914 39.188 1.00 63.97 123 ILE A CA 1
ATOM 1062 C C . ILE A 1 123 ? -26.727 11.061 39.289 1.00 63.97 123 ILE A C 1
ATOM 1064 O O . ILE A 1 123 ? -26.611 11.765 40.290 1.00 63.97 123 ILE A O 1
ATOM 1068 N N . SER A 1 124 ? -25.924 11.214 38.238 1.00 61.75 124 SER A N 1
ATOM 1069 C CA . SER A 1 124 ? -24.935 12.284 38.143 1.00 61.75 124 SER A CA 1
ATOM 1070 C C . SER A 1 124 ? -25.557 13.529 37.503 1.00 61.75 124 SER A C 1
ATOM 1072 O O . SER A 1 124 ? -25.735 13.568 36.289 1.00 61.75 124 SER A O 1
ATOM 1074 N N . ASP A 1 125 ? -25.775 14.588 38.290 1.00 69.19 125 ASP A N 1
ATOM 1075 C CA . ASP A 1 125 ? -26.091 15.943 37.787 1.00 69.19 125 ASP A CA 1
ATOM 1076 C C . ASP A 1 125 ? -24.935 16.560 36.963 1.00 69.19 125 ASP A C 1
ATOM 1078 O O . ASP A 1 125 ? -25.055 17.648 36.401 1.00 69.19 125 ASP A O 1
ATOM 1082 N N . ASN A 1 126 ? -23.789 15.875 36.877 1.00 79.62 126 ASN A N 1
ATOM 1083 C CA . ASN A 1 126 ? -22.641 16.296 36.085 1.00 79.62 126 ASN A CA 1
ATOM 1084 C C . ASN A 1 126 ? -22.774 15.817 34.628 1.00 79.62 126 ASN A C 1
ATOM 1086 O O . ASN A 1 126 ? -22.228 14.780 34.242 1.00 79.62 126 ASN A O 1
ATOM 1090 N N . THR A 1 127 ? -23.516 16.589 33.835 1.00 83.25 127 THR A N 1
ATOM 1091 C CA . THR A 1 127 ? -23.753 16.351 32.403 1.00 83.25 127 THR A CA 1
ATOM 1092 C C . THR A 1 127 ? -22.463 16.358 31.583 1.00 83.25 127 THR A C 1
ATOM 1094 O O . THR A 1 127 ? -22.272 15.475 30.754 1.00 83.25 127 THR A O 1
ATOM 1097 N N . GLU A 1 128 ? -21.526 17.262 31.883 1.00 87.12 128 GLU A N 1
ATOM 1098 C CA . GLU A 1 128 ? -20.232 17.358 31.190 1.00 87.12 128 GLU A CA 1
ATOM 1099 C C . GLU A 1 128 ? -19.419 16.059 31.312 1.00 87.12 128 GLU A C 1
ATOM 1101 O O . GLU A 1 128 ? -18.875 15.549 30.332 1.00 87.12 128 GLU A O 1
ATOM 1106 N N . ARG A 1 129 ? -19.380 15.461 32.508 1.00 87.56 129 ARG A N 1
ATOM 1107 C CA . ARG A 1 129 ? -18.705 14.175 32.718 1.00 87.56 129 ARG A CA 1
ATOM 1108 C C . ARG A 1 129 ? -19.371 13.039 31.942 1.00 87.56 129 ARG A C 1
ATOM 1110 O O . ARG A 1 129 ? -18.668 12.152 31.457 1.00 87.56 129 ARG A O 1
ATOM 1117 N N . ILE A 1 130 ? -20.700 13.030 31.864 1.00 89.75 130 ILE A N 1
ATOM 1118 C CA . ILE A 1 130 ? -21.449 12.012 31.116 1.00 89.75 130 ILE A CA 1
ATOM 1119 C C . ILE A 1 130 ? -21.157 12.138 29.618 1.00 89.75 130 ILE A C 1
ATOM 1121 O O . ILE A 1 130 ? -20.913 11.118 28.972 1.00 89.75 130 ILE A O 1
ATOM 1125 N N . ASP A 1 131 ? -21.112 13.360 29.086 1.00 92.00 131 ASP A N 1
ATOM 1126 C CA . ASP A 1 131 ? -20.807 13.620 27.677 1.00 92.00 131 ASP A CA 1
ATOM 1127 C C . ASP A 1 131 ? -19.382 13.175 27.316 1.00 92.00 131 ASP A C 1
ATOM 1129 O O . ASP A 1 131 ? -19.202 12.418 26.365 1.00 92.00 131 ASP A O 1
ATOM 1133 N N . LEU A 1 132 ? -18.381 13.501 28.143 1.00 93.56 132 LEU A N 1
ATOM 1134 C CA . LEU A 1 132 ? -17.002 13.031 27.937 1.00 93.56 132 LEU A CA 1
ATOM 1135 C C . LEU A 1 132 ? -16.891 11.498 27.928 1.00 93.56 132 LEU A C 1
ATOM 1137 O O . LEU A 1 132 ? -16.152 10.921 27.130 1.00 93.56 132 LEU A O 1
ATOM 1141 N N . LEU A 1 133 ? -17.622 10.815 28.815 1.00 94.56 133 LEU A N 1
ATOM 1142 C CA . LEU A 1 133 ? -17.648 9.350 28.845 1.00 94.56 133 LEU A CA 1
ATOM 1143 C C . LEU A 1 133 ? -18.354 8.770 27.615 1.00 94.56 133 LEU A C 1
ATOM 1145 O O . LEU A 1 133 ? -17.917 7.745 27.093 1.00 94.56 133 LEU A O 1
ATOM 1149 N N . LYS A 1 134 ? -19.416 9.420 27.133 1.00 94.69 134 LYS A N 1
ATOM 1150 C CA . LYS A 1 134 ? -20.122 9.029 25.909 1.00 94.69 134 LYS A CA 1
ATOM 1151 C C . LYS A 1 134 ? -19.228 9.162 24.674 1.00 94.69 134 LYS A C 1
ATOM 1153 O O . LYS A 1 134 ? -19.217 8.265 23.826 1.00 94.69 134 LYS A O 1
ATOM 1158 N N . ASP A 1 135 ? -18.457 10.241 24.594 1.00 95.62 135 ASP A N 1
ATOM 1159 C CA . ASP A 1 135 ? -17.487 10.460 23.522 1.00 95.62 135 ASP A CA 1
ATOM 1160 C C . ASP A 1 135 ? -16.386 9.395 23.556 1.00 95.62 135 ASP A C 1
ATOM 1162 O O . ASP A 1 135 ? -16.067 8.801 22.528 1.00 95.62 135 ASP A O 1
ATOM 1166 N N . GLU A 1 136 ? -15.866 9.059 24.739 1.00 96.12 136 GLU A N 1
ATOM 1167 C CA . GLU A 1 136 ? -14.875 7.987 24.900 1.00 96.12 136 GLU A CA 1
ATOM 1168 C C . GLU A 1 136 ? -15.426 6.612 24.482 1.00 96.12 136 GLU A C 1
ATOM 1170 O O . GLU A 1 136 ? -14.742 5.838 23.800 1.00 96.12 136 GLU A O 1
ATOM 1175 N N . VAL A 1 137 ? -16.680 6.299 24.832 1.00 95.50 137 VAL A N 1
ATOM 1176 C CA . VAL A 1 137 ? -17.368 5.085 24.359 1.00 95.50 137 VAL A CA 1
ATOM 1177 C C . VAL A 1 137 ? -17.445 5.075 22.837 1.00 95.50 137 VAL A C 1
ATOM 1179 O O . VAL A 1 137 ? -17.110 4.067 22.217 1.00 95.50 137 VAL A O 1
ATOM 1182 N N . THR A 1 138 ? -17.841 6.192 22.231 1.00 95.12 138 THR A N 1
ATOM 1183 C CA . THR A 1 138 ? -17.951 6.317 20.773 1.00 95.12 138 THR A CA 1
ATOM 1184 C C . THR A 1 138 ? -16.587 6.135 20.108 1.00 95.12 138 THR A C 1
ATOM 1186 O O . THR A 1 138 ? -16.448 5.314 19.205 1.00 95.12 138 THR A O 1
ATOM 1189 N N . ASN A 1 139 ? -15.548 6.806 20.606 1.00 95.50 139 ASN A N 1
ATOM 1190 C CA . ASN A 1 139 ? -14.188 6.730 20.071 1.00 95.50 139 ASN A CA 1
ATOM 1191 C C . ASN A 1 139 ? -13.615 5.310 20.135 1.00 95.50 139 ASN A C 1
ATOM 1193 O O . ASN A 1 139 ? -13.095 4.790 19.144 1.00 95.50 139 ASN A O 1
ATOM 1197 N N . THR A 1 140 ? -13.724 4.656 21.293 1.00 96.25 140 THR A N 1
ATOM 1198 C CA . THR A 1 140 ? -13.226 3.285 21.478 1.00 96.25 140 THR A CA 1
ATOM 1199 C C . THR A 1 140 ? -14.011 2.268 20.646 1.00 96.25 140 THR A C 1
ATOM 1201 O O . THR A 1 140 ? -13.408 1.348 20.087 1.00 96.25 140 THR A O 1
ATOM 1204 N N . LYS A 1 141 ? -15.327 2.466 20.480 1.00 95.50 141 LYS A N 1
ATOM 1205 C CA . LYS A 1 141 ? -16.185 1.650 19.608 1.00 95.50 141 LYS A CA 1
ATOM 1206 C C . LYS A 1 141 ? -15.795 1.798 18.136 1.00 95.50 141 LYS A C 1
ATOM 1208 O O . LYS A 1 141 ? -15.540 0.794 17.473 1.00 95.50 141 LYS A O 1
ATOM 1213 N N . THR A 1 142 ? -15.653 3.029 17.644 1.00 95.31 142 THR A N 1
ATOM 1214 C CA . THR A 1 142 ? -15.204 3.321 16.272 1.00 95.31 142 THR A CA 1
ATOM 1215 C C . THR A 1 142 ? -13.845 2.694 15.992 1.00 95.31 142 THR A C 1
ATOM 1217 O O . THR A 1 142 ? -13.663 2.014 14.986 1.00 95.31 142 THR A O 1
ATOM 1220 N N . LYS A 1 143 ? -12.894 2.842 16.920 1.00 95.31 143 LYS A N 1
ATOM 1221 C CA . LYS A 1 143 ? -11.557 2.249 16.810 1.00 95.31 143 LYS A CA 1
ATOM 1222 C C . LYS A 1 143 ? -11.609 0.726 16.661 1.00 95.31 143 LYS A C 1
ATOM 1224 O O . LYS A 1 143 ? -10.901 0.173 15.819 1.00 95.31 143 LYS A O 1
ATOM 1229 N N . LEU A 1 144 ? -12.453 0.055 17.447 1.00 96.06 144 LEU A N 1
ATOM 1230 C CA . LEU A 1 144 ? -12.665 -1.389 17.354 1.00 96.06 144 LEU A CA 1
ATOM 1231 C C . LEU A 1 144 ? -13.299 -1.793 16.013 1.00 96.06 144 LEU A C 1
ATOM 1233 O O . LEU A 1 144 ? -12.820 -2.740 15.387 1.00 96.06 144 LEU A O 1
ATOM 1237 N N . ALA A 1 145 ? -14.322 -1.070 15.542 1.00 96.12 145 ALA A N 1
ATOM 1238 C CA . ALA A 1 145 ? -14.939 -1.332 14.236 1.00 96.12 145 ALA A CA 1
ATOM 1239 C C . ALA A 1 145 ? -13.939 -1.166 13.093 1.00 96.12 145 ALA A C 1
ATOM 1241 O O . ALA A 1 145 ? -13.787 -2.086 12.290 1.00 96.12 145 ALA A O 1
ATOM 1242 N N . CYS A 1 146 ? -13.218 -0.041 13.042 1.00 95.94 146 CYS A N 1
ATOM 1243 C CA . CYS A 1 146 ? -12.209 0.201 12.013 1.00 95.94 146 CYS A CA 1
ATOM 1244 C C . CYS A 1 146 ? -11.153 -0.905 12.006 1.00 95.94 146 CYS A C 1
ATOM 1246 O O . CYS A 1 146 ? -10.804 -1.431 10.949 1.00 95.94 146 CYS A O 1
ATOM 1248 N N . HIS A 1 147 ? -10.667 -1.297 13.189 1.00 95.94 147 HIS A N 1
ATOM 1249 C CA . HIS A 1 147 ? -9.695 -2.379 13.322 1.00 95.94 147 HIS A CA 1
ATOM 1250 C C . HIS A 1 147 ? -10.216 -3.700 12.760 1.00 95.94 147 HIS A C 1
ATOM 1252 O O . HIS A 1 147 ? -9.503 -4.382 12.028 1.00 95.94 147 HIS A O 1
ATOM 1258 N N . ARG A 1 148 ? -11.458 -4.069 13.075 1.00 95.81 148 ARG A N 1
ATOM 1259 C CA . ARG A 1 148 ? -12.054 -5.328 12.612 1.00 95.81 148 ARG A CA 1
ATOM 1260 C C . ARG A 1 148 ? -12.375 -5.319 11.126 1.00 95.81 148 ARG A C 1
ATOM 1262 O O . ARG A 1 148 ? -12.135 -6.324 10.459 1.00 95.81 148 ARG A O 1
ATOM 1269 N N . TRP A 1 149 ? -12.833 -4.188 10.595 1.00 95.94 149 TRP A N 1
ATOM 1270 C CA . TRP A 1 149 ? -12.976 -4.004 9.155 1.00 95.94 149 TRP A CA 1
ATOM 1271 C C . TRP A 1 149 ? -11.621 -4.190 8.465 1.00 95.94 149 TRP A C 1
ATOM 1273 O O . TRP A 1 149 ? -11.501 -5.033 7.579 1.00 95.94 149 TRP A O 1
ATOM 1283 N N . MET A 1 150 ? -10.568 -3.519 8.944 1.00 95.56 150 MET A N 1
ATOM 1284 C CA . MET A 1 150 ? -9.213 -3.661 8.403 1.00 95.56 150 MET A CA 1
ATOM 1285 C C . MET A 1 150 ? -8.717 -5.108 8.509 1.00 95.56 150 MET A C 1
ATOM 1287 O O . MET A 1 150 ? -8.202 -5.658 7.537 1.00 95.56 150 MET A O 1
ATOM 1291 N N . LYS A 1 151 ? -8.931 -5.761 9.656 1.00 95.38 151 LYS A N 1
ATOM 1292 C CA . LYS A 1 151 ? -8.597 -7.173 9.874 1.00 95.38 151 LYS A CA 1
ATOM 1293 C C . LYS A 1 151 ? -9.241 -8.078 8.829 1.00 95.38 151 LYS A C 1
ATOM 1295 O O . LYS A 1 151 ? -8.528 -8.880 8.234 1.00 95.38 151 LYS A O 1
ATOM 1300 N N . SER A 1 152 ? -10.530 -7.893 8.542 1.00 94.56 152 SER A N 1
ATOM 1301 C CA . SER A 1 152 ? -11.235 -8.686 7.526 1.00 94.56 152 SER A CA 1
ATOM 1302 C C . SER A 1 152 ? -10.605 -8.560 6.133 1.00 94.56 152 SER A C 1
ATOM 1304 O O . SER A 1 152 ? -10.480 -9.550 5.422 1.00 94.56 152 SER A O 1
ATOM 1306 N N . LYS A 1 153 ? -10.118 -7.369 5.752 1.00 95.12 153 LYS A N 1
ATOM 1307 C CA . LYS A 1 153 ? -9.427 -7.178 4.466 1.00 95.12 153 LYS A CA 1
ATOM 1308 C C . LYS A 1 153 ? -8.067 -7.875 4.465 1.00 95.12 153 LYS A C 1
ATOM 1310 O O . LYS A 1 153 ? -7.743 -8.634 3.556 1.00 95.12 153 LYS A O 1
ATOM 1315 N N . PHE A 1 154 ? -7.288 -7.669 5.524 1.00 95.12 154 PHE A N 1
ATOM 1316 C CA . PHE A 1 154 ? -5.937 -8.215 5.644 1.00 95.12 154 PHE A CA 1
ATOM 1317 C C . PHE A 1 154 ? -5.912 -9.740 5.782 1.00 95.12 154 PHE A C 1
ATOM 1319 O O . PHE A 1 154 ? -4.900 -10.361 5.456 1.00 95.12 154 PHE A O 1
ATOM 1326 N N . GLU A 1 155 ? -6.996 -10.379 6.225 1.00 92.75 155 GLU A N 1
ATOM 1327 C CA . GLU A 1 155 ? -7.110 -11.841 6.237 1.00 92.75 155 GLU A CA 1
ATOM 1328 C C . GLU A 1 155 ? -6.884 -12.451 4.846 1.00 92.75 155 GLU A C 1
ATOM 1330 O O . GLU A 1 155 ? -6.246 -13.504 4.752 1.00 92.75 155 GLU A O 1
ATOM 1335 N N . HIS A 1 156 ? -7.274 -11.747 3.778 1.00 92.69 156 HIS A N 1
ATOM 1336 C CA . HIS A 1 156 ? -7.085 -12.175 2.390 1.00 92.69 156 HIS A CA 1
ATOM 1337 C C . HIS A 1 156 ? -5.667 -11.926 1.844 1.00 92.69 156 HIS A C 1
ATOM 1339 O O . HIS A 1 156 ? -5.253 -12.569 0.876 1.00 92.69 156 HIS A O 1
ATOM 1345 N N . TYR A 1 157 ? -4.873 -11.059 2.478 1.00 95.06 157 TYR A N 1
ATOM 1346 C CA . TYR A 1 157 ? -3.525 -10.698 2.022 1.00 95.06 157 TYR A CA 1
ATOM 1347 C C . TYR A 1 157 ? -2.450 -11.619 2.609 1.00 95.06 157 TYR A C 1
ATOM 1349 O O . TYR A 1 157 ? -1.602 -11.231 3.417 1.00 95.06 157 TYR A O 1
ATOM 1357 N N . THR A 1 158 ? -2.500 -12.890 2.224 1.00 92.56 158 THR A N 1
ATOM 1358 C CA . THR A 1 158 ? -1.638 -13.946 2.785 1.00 92.56 158 THR A CA 1
ATOM 1359 C C . THR A 1 158 ? -0.296 -14.098 2.090 1.00 92.56 158 THR A C 1
ATOM 1361 O O . THR A 1 158 ? 0.658 -14.564 2.706 1.00 92.56 158 THR A O 1
ATOM 1364 N N . THR A 1 159 ? -0.207 -13.728 0.816 1.00 95.38 159 THR A N 1
ATOM 1365 C CA . THR A 1 159 ? 0.955 -14.026 -0.027 1.00 95.38 159 THR A CA 1
ATOM 1366 C C . THR A 1 159 ? 1.438 -12.777 -0.746 1.00 95.38 159 THR A C 1
ATOM 1368 O O . THR A 1 159 ? 0.705 -11.796 -0.872 1.00 95.38 159 THR A O 1
ATOM 1371 N N . LEU A 1 160 ? 2.668 -12.822 -1.260 1.00 93.44 160 LEU A N 1
ATOM 1372 C CA . LEU A 1 160 ? 3.206 -11.756 -2.106 1.00 93.44 160 LEU A CA 1
ATOM 1373 C C . LEU A 1 160 ? 2.318 -11.507 -3.336 1.00 93.44 160 LEU A C 1
ATOM 1375 O O . LEU A 1 160 ? 2.211 -10.378 -3.807 1.00 93.44 160 LEU A O 1
ATOM 1379 N N . ASN A 1 161 ? 1.611 -12.537 -3.812 1.00 93.12 161 ASN A N 1
ATOM 1380 C CA . ASN A 1 161 ? 0.686 -12.412 -4.931 1.00 93.12 161 ASN A CA 1
ATOM 1381 C C . ASN A 1 161 ? -0.431 -11.388 -4.673 1.00 93.12 161 ASN A C 1
ATOM 1383 O O . ASN A 1 161 ? -0.864 -10.745 -5.618 1.00 93.12 161 ASN A O 1
ATOM 1387 N N . SER A 1 162 ? -0.848 -11.179 -3.420 1.00 93.50 162 SER A N 1
ATOM 1388 C CA . SER A 1 162 ? -1.834 -10.148 -3.059 1.00 93.50 162 SER A CA 1
ATOM 1389 C C . SER A 1 162 ? -1.329 -8.717 -3.293 1.00 93.50 162 SER A C 1
ATOM 1391 O O . SER A 1 162 ? -2.134 -7.798 -3.362 1.00 93.50 162 SER A O 1
ATOM 1393 N N . ILE A 1 163 ? -0.011 -8.520 -3.409 1.00 93.19 163 ILE A N 1
ATOM 1394 C CA . ILE A 1 163 ? 0.612 -7.231 -3.742 1.00 93.19 163 ILE A CA 1
ATOM 1395 C C . ILE A 1 163 ? 0.904 -7.136 -5.244 1.00 93.19 163 ILE A C 1
ATOM 1397 O O . ILE A 1 163 ? 0.728 -6.080 -5.842 1.00 93.19 163 ILE A O 1
ATOM 1401 N N . LEU A 1 164 ? 1.343 -8.240 -5.860 1.00 90.69 164 LEU A N 1
ATOM 1402 C CA . LEU A 1 164 ? 1.671 -8.289 -7.291 1.00 90.69 164 LEU A CA 1
ATOM 1403 C C . LEU A 1 164 ? 0.428 -8.253 -8.187 1.00 90.69 164 LEU A C 1
ATOM 1405 O O . LEU A 1 164 ? 0.452 -7.650 -9.255 1.00 90.69 164 LEU A O 1
ATOM 1409 N N . ASN A 1 165 ? -0.650 -8.894 -7.739 1.00 90.75 165 ASN A N 1
ATOM 1410 C CA . ASN A 1 165 ? -1.954 -8.935 -8.388 1.00 90.75 165 ASN A CA 1
ATOM 1411 C C . ASN A 1 165 ? -3.001 -8.416 -7.392 1.00 90.75 165 ASN A C 1
ATOM 1413 O O . ASN A 1 165 ? -3.747 -9.210 -6.810 1.00 90.75 165 ASN A O 1
ATOM 1417 N N . PRO A 1 166 ? -2.991 -7.098 -7.126 1.00 92.31 166 PRO A N 1
ATOM 1418 C CA . PRO A 1 166 ? -3.771 -6.509 -6.054 1.00 92.31 166 PRO A CA 1
ATOM 1419 C C . PRO A 1 166 ? -5.264 -6.476 -6.385 1.00 92.31 166 PRO A C 1
ATOM 1421 O O . PRO A 1 166 ? -5.663 -6.290 -7.537 1.00 92.31 166 PRO A O 1
ATOM 1424 N N . ASP A 1 167 ? -6.092 -6.604 -5.351 1.00 94.75 167 ASP A N 1
ATOM 1425 C CA . ASP A 1 167 ? -7.496 -6.212 -5.445 1.00 94.75 167 ASP A CA 1
ATOM 1426 C C . ASP A 1 167 ? -7.630 -4.675 -5.533 1.00 94.75 167 ASP A C 1
ATOM 1428 O O . ASP A 1 167 ? -6.637 -3.958 -5.363 1.00 94.75 167 ASP A O 1
ATOM 1432 N N . PRO A 1 168 ? -8.829 -4.127 -5.809 1.00 94.69 168 PRO A N 1
ATOM 1433 C CA . PRO A 1 168 ? -8.992 -2.684 -5.967 1.00 94.69 168 PRO A CA 1
ATOM 1434 C C . PRO A 1 168 ? -8.532 -1.851 -4.761 1.00 94.69 168 PRO A C 1
ATOM 1436 O O . PRO A 1 168 ? -7.986 -0.768 -4.961 1.00 94.69 168 PRO A O 1
ATOM 1439 N N . LEU A 1 169 ? -8.721 -2.343 -3.533 1.00 95.31 169 LEU A N 1
ATOM 1440 C CA . LEU A 1 169 ? -8.447 -1.578 -2.317 1.00 95.31 169 LEU A CA 1
ATOM 1441 C C . LEU A 1 169 ? -6.944 -1.470 -2.061 1.00 95.31 169 LEU A C 1
ATOM 1443 O O . LEU A 1 169 ? -6.425 -0.378 -1.828 1.00 95.31 169 LEU A O 1
ATOM 1447 N N . ILE A 1 170 ? -6.217 -2.587 -2.138 1.00 94.94 170 ILE A N 1
ATOM 1448 C CA . ILE A 1 170 ? -4.763 -2.54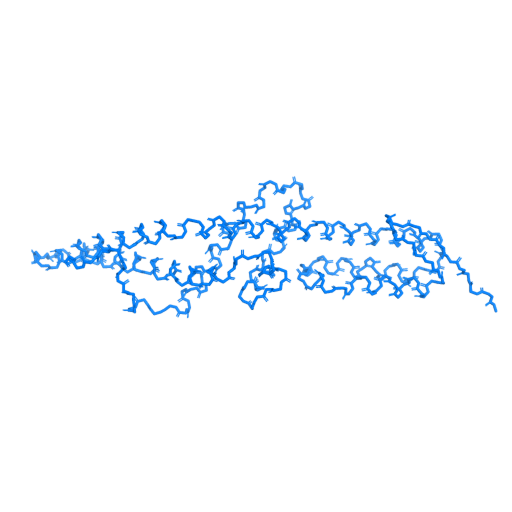5 -1.976 1.00 94.94 170 ILE A CA 1
ATOM 1449 C C . ILE A 1 170 ? -4.069 -1.945 -3.204 1.00 94.94 170 ILE A C 1
ATOM 1451 O O . ILE A 1 170 ? -3.033 -1.306 -3.052 1.00 94.94 170 ILE A O 1
ATOM 1455 N N . ALA A 1 171 ? -4.654 -2.050 -4.403 1.00 93.50 171 ALA A N 1
ATOM 1456 C CA . ALA A 1 171 ? -4.158 -1.352 -5.590 1.00 93.50 171 ALA A CA 1
ATOM 1457 C C . ALA A 1 171 ? -4.224 0.174 -5.435 1.00 93.50 171 ALA A C 1
ATOM 1459 O O . ALA A 1 171 ? -3.307 0.874 -5.869 1.00 93.50 171 ALA A O 1
ATOM 1460 N N . GLU A 1 172 ? -5.295 0.692 -4.829 1.00 94.31 172 GLU A N 1
ATOM 1461 C CA . GLU A 1 172 ? -5.440 2.118 -4.530 1.00 94.31 172 GLU A CA 1
ATOM 1462 C C . GLU A 1 172 ? -4.355 2.581 -3.552 1.00 94.31 172 GLU A C 1
ATOM 1464 O O . GLU A 1 172 ? -3.610 3.507 -3.876 1.00 94.31 172 GLU A O 1
ATOM 1469 N N . PHE A 1 173 ? -4.168 1.858 -2.443 1.00 95.50 173 PHE A N 1
ATOM 1470 C CA . PHE A 1 173 ? -3.079 2.122 -1.499 1.00 95.50 173 PHE A CA 1
ATOM 1471 C C . PHE A 1 173 ? -1.702 2.110 -2.182 1.00 95.50 173 PHE A C 1
ATOM 1473 O O . PHE A 1 173 ? -0.921 3.051 -2.040 1.00 95.50 173 PHE A O 1
ATOM 1480 N N . LEU A 1 174 ? -1.406 1.067 -2.969 1.00 93.56 174 LEU A N 1
ATOM 1481 C CA . LEU A 1 174 ? -0.122 0.939 -3.664 1.00 93.56 174 LEU A CA 1
ATOM 1482 C C . LEU A 1 174 ? 0.140 2.124 -4.596 1.00 93.56 174 LEU A C 1
ATOM 1484 O O . LEU A 1 174 ? 1.269 2.588 -4.734 1.00 93.56 174 LEU A O 1
ATOM 1488 N N . LYS A 1 175 ? -0.907 2.630 -5.247 1.00 91.81 175 LYS A N 1
ATOM 1489 C CA . LYS A 1 175 ? -0.806 3.787 -6.128 1.00 91.81 175 LYS A CA 1
ATOM 1490 C C . LYS A 1 175 ? -0.540 5.071 -5.340 1.00 91.81 175 LYS A C 1
ATOM 1492 O O . LYS A 1 175 ? 0.355 5.817 -5.733 1.00 91.81 175 LYS A O 1
ATOM 1497 N N . GLU A 1 176 ? -1.275 5.326 -4.260 1.00 92.38 176 GLU A N 1
ATOM 1498 C CA . GLU A 1 176 ? -1.134 6.541 -3.442 1.00 92.38 176 GLU A CA 1
ATOM 1499 C C . GLU A 1 176 ? 0.232 6.614 -2.749 1.00 92.38 176 GLU A C 1
ATOM 1501 O O . GLU A 1 176 ? 0.937 7.619 -2.866 1.00 92.38 176 GLU A O 1
ATOM 1506 N N . ALA A 1 177 ? 0.670 5.513 -2.137 1.00 93.38 177 ALA A N 1
ATOM 1507 C CA . ALA A 1 177 ? 1.933 5.450 -1.404 1.00 93.38 177 ALA A CA 1
ATOM 1508 C C . ALA A 1 177 ? 3.178 5.404 -2.315 1.00 93.38 177 ALA A C 1
ATOM 1510 O O . ALA A 1 177 ? 4.305 5.626 -1.852 1.00 93.38 177 ALA A O 1
ATOM 1511 N N . SER A 1 178 ? 3.017 5.100 -3.612 1.00 91.38 178 SER A N 1
ATOM 1512 C CA . SER A 1 178 ? 4.139 4.890 -4.542 1.00 91.38 178 SER A CA 1
ATOM 1513 C C . SER A 1 178 ? 5.052 6.111 -4.689 1.00 91.38 178 SER A C 1
ATOM 1515 O O . SER A 1 178 ? 6.269 5.950 -4.788 1.00 91.38 178 SER A O 1
ATOM 1517 N N . GLY A 1 179 ? 4.496 7.328 -4.682 1.00 90.75 179 GLY A N 1
ATOM 1518 C CA . GLY A 1 179 ? 5.256 8.566 -4.882 1.00 90.75 179 GLY A CA 1
ATOM 1519 C C . GLY A 1 179 ? 6.255 8.824 -3.754 1.00 90.75 179 GLY A C 1
ATOM 1520 O O . GLY A 1 179 ? 7.463 8.886 -3.991 1.00 90.75 179 GLY A O 1
ATOM 1521 N N . ALA A 1 180 ? 5.763 8.885 -2.515 1.00 92.56 180 ALA A N 1
ATOM 1522 C CA . ALA A 1 180 ? 6.600 9.089 -1.333 1.00 92.56 180 ALA A CA 1
ATOM 1523 C C . ALA A 1 180 ? 7.588 7.929 -1.115 1.00 92.56 180 ALA A C 1
ATOM 1525 O O . ALA A 1 180 ? 8.755 8.152 -0.783 1.00 92.56 180 ALA A O 1
ATOM 1526 N N . SER A 1 181 ? 7.161 6.692 -1.388 1.00 93.75 181 SER A N 1
ATOM 1527 C CA . SER A 1 181 ? 8.038 5.514 -1.347 1.00 93.75 181 SER A CA 1
ATOM 1528 C C . SER A 1 181 ? 9.192 5.628 -2.345 1.00 93.75 181 SER A C 1
ATOM 1530 O O . SER A 1 181 ? 10.344 5.335 -2.013 1.00 93.75 181 SER A O 1
ATOM 1532 N N . TYR A 1 182 ? 8.906 6.101 -3.560 1.00 92.06 182 TYR A N 1
ATOM 1533 C CA . TYR A 1 182 ? 9.924 6.312 -4.582 1.00 92.06 182 TYR A CA 1
ATOM 1534 C C . TYR A 1 182 ? 10.884 7.452 -4.219 1.00 92.06 182 TYR A C 1
ATOM 1536 O O . TYR A 1 182 ? 12.083 7.379 -4.498 1.00 92.06 182 TYR A O 1
ATOM 1544 N N . ASP A 1 183 ? 10.398 8.495 -3.547 1.00 92.00 183 ASP A N 1
ATOM 1545 C CA . ASP A 1 183 ? 11.252 9.565 -3.032 1.00 92.00 183 ASP A CA 1
ATOM 1546 C C . ASP A 1 183 ? 12.219 9.077 -1.949 1.00 92.00 183 ASP A C 1
ATOM 1548 O O . ASP A 1 183 ? 13.392 9.462 -1.971 1.00 92.00 183 ASP A O 1
ATOM 1552 N N . LEU A 1 184 ? 11.776 8.195 -1.048 1.00 94.50 184 LEU A N 1
ATOM 1553 C CA . LEU A 1 184 ? 12.656 7.553 -0.065 1.00 94.50 184 LEU A CA 1
ATOM 1554 C C . LEU A 1 184 ? 13.731 6.699 -0.743 1.00 94.50 184 LEU A C 1
ATOM 1556 O O . LEU A 1 184 ? 14.905 6.788 -0.373 1.00 94.50 184 LEU A O 1
ATOM 1560 N N . PHE A 1 185 ? 13.354 5.932 -1.768 1.00 93.44 185 PHE A N 1
ATOM 1561 C CA . PHE A 1 185 ? 14.290 5.131 -2.556 1.00 93.44 185 PHE A CA 1
ATOM 1562 C C . PHE A 1 185 ? 15.367 6.000 -3.221 1.00 93.44 185 PHE A C 1
ATOM 1564 O O . PHE A 1 185 ? 16.556 5.771 -3.015 1.00 93.44 185 PHE A O 1
ATOM 1571 N N . LYS A 1 186 ? 14.977 7.071 -3.927 1.00 91.44 186 LYS A N 1
ATOM 1572 C CA . LYS A 1 186 ? 15.926 8.011 -4.560 1.00 91.44 186 LYS A CA 1
ATOM 1573 C C . LYS A 1 186 ? 16.870 8.688 -3.563 1.00 91.44 186 LYS A C 1
ATOM 1575 O O . LYS A 1 186 ? 17.979 9.067 -3.928 1.00 91.44 186 LYS A O 1
ATOM 1580 N N . GLN A 1 187 ? 16.427 8.876 -2.322 1.00 94.19 187 GLN A N 1
ATOM 1581 C CA . GLN A 1 187 ? 17.231 9.464 -1.250 1.00 94.19 187 GLN A CA 1
ATOM 1582 C C . GLN A 1 187 ? 18.146 8.448 -0.550 1.00 94.19 187 GLN A C 1
ATOM 1584 O O . GLN A 1 187 ? 18.804 8.822 0.420 1.00 94.19 187 GLN A O 1
ATOM 1589 N N . ASN A 1 188 ? 18.193 7.191 -1.013 1.00 92.88 188 ASN A N 1
ATOM 1590 C CA . ASN A 1 188 ? 18.882 6.075 -0.359 1.00 92.88 188 ASN A CA 1
ATOM 1591 C C . ASN A 1 188 ? 18.432 5.872 1.100 1.00 92.88 188 ASN A C 1
ATOM 1593 O O . ASN A 1 188 ? 19.253 5.582 1.963 1.00 92.88 188 ASN A O 1
ATOM 1597 N N . LYS A 1 189 ? 17.134 6.062 1.376 1.00 94.69 189 LYS A N 1
ATOM 1598 C CA . LYS A 1 189 ? 16.509 5.902 2.703 1.00 94.69 189 LYS A CA 1
ATOM 1599 C C . LYS A 1 189 ? 15.583 4.685 2.750 1.00 94.69 189 LYS A C 1
ATOM 1601 O O . LYS A 1 189 ? 14.488 4.744 3.313 1.00 94.69 189 LYS A O 1
ATOM 1606 N N . VAL A 1 190 ? 15.986 3.596 2.099 1.00 91.69 190 VAL A N 1
ATOM 1607 C CA . VAL A 1 190 ? 15.179 2.370 1.972 1.00 91.69 190 VAL A CA 1
ATOM 1608 C C . VAL A 1 190 ? 14.881 1.757 3.343 1.00 91.69 190 VAL A C 1
ATOM 1610 O O . VAL A 1 190 ? 13.803 1.218 3.559 1.00 91.69 190 VAL A O 1
ATOM 1613 N N . GLU A 1 191 ? 15.771 1.930 4.317 1.00 93.31 191 GLU A N 1
ATOM 1614 C CA . GLU A 1 191 ? 15.581 1.496 5.702 1.00 93.31 191 GLU A CA 1
ATOM 1615 C C . GLU A 1 191 ? 14.383 2.159 6.402 1.00 93.31 191 GLU A C 1
ATOM 1617 O O . GLU A 1 191 ? 13.853 1.616 7.368 1.00 93.31 191 GLU A O 1
ATOM 1622 N N . LYS A 1 192 ? 13.924 3.320 5.913 1.00 95.50 192 LYS A N 1
ATOM 1623 C CA . LYS A 1 192 ? 12.743 4.023 6.443 1.00 95.50 192 LYS A CA 1
ATOM 1624 C C . LYS A 1 192 ? 11.441 3.592 5.776 1.00 95.50 192 LYS A C 1
ATOM 1626 O O . LYS A 1 192 ? 10.371 3.946 6.269 1.00 95.50 192 LYS A O 1
ATOM 1631 N N . LEU A 1 193 ? 11.523 2.847 4.673 1.00 95.00 193 LEU A N 1
ATOM 1632 C CA . LEU A 1 193 ? 10.375 2.508 3.842 1.00 95.00 193 LEU A CA 1
ATOM 1633 C C . LEU A 1 193 ? 9.341 1.685 4.613 1.00 95.00 193 LEU A C 1
ATOM 1635 O O . LEU A 1 193 ? 8.168 2.032 4.588 1.00 95.00 193 LEU A O 1
ATOM 1639 N N . SER A 1 194 ? 9.758 0.654 5.352 1.00 94.50 194 SER A N 1
ATOM 1640 C CA . SER A 1 194 ? 8.819 -0.196 6.099 1.00 94.50 194 SER A CA 1
ATOM 1641 C C . SER A 1 194 ? 8.027 0.585 7.149 1.00 94.50 194 SER A C 1
ATOM 1643 O O . SER A 1 194 ? 6.814 0.433 7.233 1.00 94.50 194 SER A O 1
ATOM 1645 N N . GLY A 1 195 ? 8.683 1.468 7.912 1.00 96.06 195 GLY A N 1
ATOM 1646 C CA . GLY A 1 195 ? 8.009 2.293 8.922 1.00 96.06 195 GLY A CA 1
ATOM 1647 C C . GLY A 1 195 ? 7.052 3.321 8.311 1.00 96.06 195 GLY A C 1
ATOM 1648 O O . GLY A 1 195 ? 5.956 3.535 8.834 1.00 96.06 195 GLY A O 1
ATOM 1649 N N . TYR A 1 196 ? 7.443 3.915 7.177 1.00 97.12 196 TYR A N 1
ATOM 1650 C CA . TYR A 1 196 ? 6.553 4.761 6.385 1.00 97.12 196 TYR A CA 1
ATOM 1651 C C . TYR A 1 196 ? 5.316 3.974 5.932 1.00 97.12 196 TYR A C 1
ATOM 1653 O O . TYR A 1 196 ? 4.203 4.343 6.291 1.00 97.12 196 TYR A O 1
ATOM 1661 N N . LEU A 1 197 ? 5.510 2.844 5.244 1.00 97.62 197 LEU A N 1
ATOM 1662 C CA . LEU A 1 197 ? 4.420 2.016 4.722 1.00 97.62 197 LEU A CA 1
ATOM 1663 C C . LEU A 1 197 ? 3.498 1.491 5.814 1.00 97.62 197 LEU A C 1
ATOM 1665 O O . LEU A 1 197 ? 2.295 1.413 5.601 1.00 97.62 197 LEU A O 1
ATOM 1669 N N . GLN A 1 198 ? 4.043 1.142 6.978 1.00 97.25 198 GLN A N 1
ATOM 1670 C CA . GLN A 1 198 ? 3.247 0.698 8.114 1.00 97.25 198 GLN A CA 1
ATOM 1671 C C . GLN A 1 198 ? 2.320 1.801 8.624 1.00 97.25 198 GLN A C 1
ATOM 1673 O O . GLN A 1 198 ? 1.166 1.525 8.935 1.00 97.25 198 GLN A O 1
ATOM 1678 N N . THR A 1 199 ? 2.806 3.036 8.712 1.00 96.88 199 THR A N 1
ATOM 1679 C CA . THR A 1 199 ? 1.986 4.169 9.161 1.00 96.88 199 THR A CA 1
ATOM 1680 C C . THR A 1 199 ? 0.925 4.503 8.113 1.00 96.88 199 THR A C 1
ATOM 1682 O O . THR A 1 199 ? -0.259 4.578 8.433 1.00 96.88 199 THR A O 1
ATOM 1685 N N . ASP A 1 200 ? 1.355 4.609 6.857 1.00 97.56 200 ASP A N 1
ATOM 1686 C CA . ASP A 1 200 ? 0.533 5.009 5.716 1.00 97.56 200 ASP A CA 1
ATOM 1687 C C . ASP A 1 200 ? -0.599 4.002 5.451 1.00 97.56 200 ASP A C 1
ATOM 1689 O O . ASP A 1 200 ? -1.755 4.387 5.292 1.00 97.56 200 ASP A O 1
ATOM 1693 N N . ILE A 1 201 ? -0.316 2.692 5.514 1.00 97.50 201 ILE A N 1
ATOM 1694 C CA . ILE A 1 201 ? -1.346 1.665 5.303 1.00 97.50 201 ILE A CA 1
ATOM 1695 C C . ILE A 1 201 ? -2.373 1.633 6.441 1.00 97.50 201 ILE A C 1
ATOM 1697 O O . ILE A 1 201 ? -3.554 1.409 6.186 1.00 97.50 201 ILE A O 1
ATOM 1701 N N . ILE A 1 202 ? -1.957 1.867 7.693 1.00 96.62 202 ILE A N 1
ATOM 1702 C CA . ILE A 1 202 ? -2.891 1.937 8.826 1.00 96.62 202 ILE A CA 1
ATOM 1703 C C . ILE A 1 202 ? -3.818 3.139 8.647 1.00 96.62 202 ILE A C 1
ATOM 1705 O O . ILE A 1 202 ? -5.029 2.994 8.801 1.00 96.62 202 ILE A O 1
ATOM 1709 N N . GLU A 1 203 ? -3.264 4.307 8.317 1.00 96.94 203 GLU A N 1
ATOM 1710 C CA . GLU A 1 203 ? -4.038 5.530 8.106 1.00 96.94 203 GLU A CA 1
ATOM 1711 C C . GLU A 1 203 ? -5.011 5.382 6.930 1.00 96.94 203 GLU A C 1
ATOM 1713 O O . GLU A 1 203 ? -6.210 5.615 7.096 1.00 96.94 203 GLU A O 1
ATOM 1718 N N . PHE A 1 204 ? -4.533 4.893 5.782 1.00 97.56 204 PHE A N 1
ATOM 1719 C CA . PHE A 1 204 ? -5.358 4.647 4.600 1.00 97.56 204 PHE A CA 1
ATOM 1720 C C . PHE A 1 204 ? -6.543 3.723 4.913 1.00 97.56 204 PHE A C 1
ATOM 1722 O O . PHE A 1 204 ? -7.698 4.074 4.659 1.00 97.56 204 PHE A O 1
ATOM 1729 N N . TYR A 1 205 ? -6.289 2.551 5.510 1.00 97.00 205 TYR A N 1
ATOM 1730 C CA . TYR A 1 205 ? -7.362 1.602 5.825 1.00 97.00 205 TYR A CA 1
ATOM 1731 C C . TYR A 1 205 ? -8.292 2.128 6.919 1.00 97.00 205 TYR A C 1
ATOM 1733 O O . TYR A 1 205 ? -9.487 1.843 6.875 1.00 97.00 205 TYR A O 1
ATOM 1741 N N . HIS A 1 206 ? -7.787 2.910 7.875 1.00 95.44 206 HIS A N 1
ATOM 1742 C CA . HIS A 1 206 ? -8.625 3.548 8.884 1.00 95.44 206 HIS A CA 1
ATOM 1743 C C . HIS A 1 206 ? -9.612 4.538 8.251 1.00 95.44 206 HIS A C 1
ATOM 1745 O O . HIS A 1 206 ? -10.807 4.471 8.538 1.00 95.44 206 HIS A O 1
ATOM 1751 N N . LEU A 1 207 ? -9.138 5.408 7.354 1.00 95.88 207 LEU A N 1
ATOM 1752 C CA . LEU A 1 207 ? -9.984 6.376 6.650 1.00 95.88 207 LEU A CA 1
ATOM 1753 C C . LEU A 1 207 ? -11.024 5.691 5.758 1.00 95.88 207 LEU A C 1
ATOM 1755 O O . LEU A 1 207 ? -12.184 6.098 5.750 1.00 95.88 207 LEU A O 1
ATOM 1759 N N . LYS A 1 208 ? -10.638 4.622 5.050 1.00 96.31 208 LYS A N 1
ATOM 1760 C CA . LYS A 1 208 ? -11.580 3.824 4.249 1.00 96.31 208 LYS A CA 1
ATOM 1761 C C . LYS A 1 208 ? -12.643 3.168 5.126 1.00 96.31 208 LYS A C 1
ATOM 1763 O O . LYS A 1 208 ? -13.831 3.280 4.824 1.00 96.31 208 LYS A O 1
ATOM 1768 N N . ALA A 1 209 ? -12.234 2.574 6.248 1.00 95.75 209 ALA A N 1
ATOM 1769 C CA . ALA A 1 209 ? -13.153 1.945 7.187 1.00 95.75 209 ALA A CA 1
ATOM 1770 C C . ALA A 1 209 ? -14.236 2.916 7.668 1.00 95.75 209 ALA A C 1
ATOM 1772 O O . ALA A 1 209 ? -15.406 2.558 7.637 1.00 95.75 209 ALA A O 1
ATOM 1773 N N . LEU A 1 210 ? -13.879 4.153 8.040 1.00 94.12 210 LEU A N 1
ATOM 1774 C CA . LEU A 1 210 ? -14.837 5.161 8.523 1.00 94.12 210 LEU A CA 1
ATOM 1775 C C . LEU A 1 210 ? -16.001 5.429 7.554 1.00 94.12 210 LEU A C 1
ATOM 1777 O O . LEU A 1 210 ? -17.075 5.823 7.998 1.00 94.12 210 LEU A O 1
ATOM 1781 N N . SER A 1 211 ? -15.803 5.214 6.250 1.00 92.38 211 SER A N 1
ATOM 1782 C CA . SER A 1 211 ? -16.848 5.385 5.231 1.00 92.38 211 SER A CA 1
ATOM 1783 C C . SER A 1 211 ? -17.732 4.152 5.004 1.00 92.38 211 SER A C 1
ATOM 1785 O O . SER A 1 211 ? -18.781 4.267 4.375 1.00 92.38 211 SER A O 1
ATOM 1787 N N . GLU A 1 212 ? -17.324 2.983 5.506 1.00 90.94 212 GLU A N 1
ATOM 1788 C CA . GLU A 1 212 ? -17.980 1.694 5.247 1.00 90.94 212 GLU A CA 1
ATOM 1789 C C . GLU A 1 212 ? -18.548 1.017 6.500 1.00 90.94 212 GLU A C 1
ATOM 1791 O O . GLU A 1 212 ? -19.419 0.154 6.384 1.00 90.94 212 GLU A O 1
ATOM 1796 N N . ILE A 1 213 ? -18.038 1.340 7.691 1.00 90.94 213 ILE A N 1
ATOM 1797 C CA . ILE A 1 213 ? -18.438 0.652 8.921 1.00 90.94 213 ILE A CA 1
ATOM 1798 C C . ILE A 1 213 ? -19.812 1.103 9.412 1.00 90.94 213 ILE A C 1
ATOM 1800 O O . ILE A 1 213 ? -20.117 2.292 9.482 1.00 90.94 213 ILE A O 1
ATOM 1804 N N . ASP A 1 214 ? -20.596 0.131 9.869 1.00 86.81 214 ASP A N 1
ATOM 1805 C CA . ASP A 1 214 ? -21.703 0.367 10.786 1.00 86.81 214 ASP A CA 1
ATOM 1806 C C . ASP A 1 214 ? -21.207 0.137 12.217 1.00 86.81 214 ASP A C 1
ATOM 1808 O O . ASP A 1 214 ? -21.012 -1.001 12.659 1.00 86.81 214 ASP A O 1
ATOM 1812 N N . ILE A 1 215 ? -20.981 1.234 12.939 1.00 84.31 215 ILE A N 1
ATOM 1813 C CA . ILE A 1 215 ? -20.460 1.214 14.308 1.00 84.31 215 ILE A CA 1
ATOM 1814 C C . ILE A 1 215 ? -21.444 0.502 15.251 1.00 84.31 215 ILE A C 1
ATOM 1816 O O . ILE A 1 215 ? -21.021 -0.050 16.266 1.00 84.31 215 ILE A O 1
ATOM 1820 N N . ASP A 1 216 ? -22.739 0.454 14.939 1.00 82.69 216 ASP A N 1
ATOM 1821 C CA . ASP A 1 216 ? -23.749 -0.148 15.810 1.00 82.69 216 ASP A CA 1
ATOM 1822 C C . ASP A 1 216 ? -23.849 -1.668 15.699 1.00 82.69 216 ASP A C 1
ATOM 1824 O O . ASP A 1 216 ? -24.350 -2.311 16.621 1.00 82.69 216 ASP A O 1
ATOM 1828 N N . SER A 1 217 ? -23.240 -2.247 14.667 1.00 81.38 217 SER A N 1
ATOM 1829 C CA . SER A 1 217 ? -23.217 -3.692 14.412 1.00 81.38 217 SER A CA 1
ATOM 1830 C C . SER A 1 217 ? -22.114 -4.476 15.153 1.00 81.38 217 SER A C 1
ATOM 1832 O O . SER A 1 217 ? -21.982 -5.685 14.966 1.00 81.38 217 SER A O 1
ATOM 1834 N N . ILE A 1 218 ? -21.287 -3.826 15.982 1.00 85.44 218 ILE A N 1
ATOM 1835 C CA . ILE A 1 218 ? -20.127 -4.478 16.619 1.00 85.44 218 ILE A CA 1
ATOM 1836 C C . ILE A 1 218 ? -20.550 -5.446 17.738 1.00 85.44 218 ILE A C 1
ATOM 1838 O O . ILE A 1 218 ? -21.053 -5.026 18.780 1.00 85.44 218 ILE A O 1
ATOM 1842 N N . GLU A 1 219 ? -20.203 -6.726 17.581 1.00 84.81 219 GLU A N 1
ATOM 1843 C CA . GLU A 1 219 ? -20.362 -7.773 18.607 1.00 84.81 219 GLU A CA 1
ATOM 1844 C C . GLU A 1 219 ? -19.091 -7.968 19.458 1.00 84.81 219 GLU A C 1
ATOM 1846 O O . GLU A 1 219 ? -17.980 -7.765 18.980 1.00 84.81 219 GLU A O 1
ATOM 1851 N N . LEU A 1 220 ? -19.194 -8.372 20.724 1.00 87.81 220 LEU A N 1
ATOM 1852 C CA . LEU A 1 220 ? -18.012 -8.688 21.547 1.00 87.81 220 LEU A CA 1
ATOM 1853 C C . LEU A 1 220 ? -17.569 -10.138 21.301 1.00 87.81 220 LEU A C 1
ATOM 1855 O O . LEU A 1 220 ? -18.405 -11.035 21.314 1.00 87.81 220 LEU A O 1
ATOM 1859 N N . ASN A 1 221 ? -16.269 -10.367 21.088 1.00 87.12 221 ASN A N 1
ATOM 1860 C CA . ASN A 1 221 ? -15.719 -11.681 20.728 1.00 87.12 221 ASN A CA 1
ATOM 1861 C C . ASN A 1 221 ? -14.941 -12.360 21.865 1.00 87.12 221 ASN A C 1
ATOM 1863 O O . ASN A 1 221 ? -14.683 -13.562 21.801 1.00 87.12 221 ASN A O 1
ATOM 1867 N N . TYR A 1 222 ? -14.480 -11.598 22.856 1.00 84.44 222 TYR A N 1
ATOM 1868 C CA . TYR A 1 222 ? -13.573 -12.079 23.903 1.00 84.44 222 TYR A CA 1
ATOM 1869 C C . TYR A 1 222 ? -14.122 -11.872 25.305 1.00 84.44 222 TYR A C 1
ATOM 1871 O O . TYR A 1 222 ? -13.716 -12.579 26.228 1.00 84.44 222 TYR A O 1
ATOM 1879 N N . ILE A 1 223 ? -14.986 -10.877 25.482 1.00 75.88 223 ILE A N 1
ATOM 1880 C CA . ILE A 1 223 ? -15.588 -10.570 26.773 1.00 75.88 223 ILE A CA 1
ATOM 1881 C C . ILE A 1 223 ? -17.062 -10.962 26.693 1.00 75.88 223 ILE A C 1
ATOM 1883 O O . ILE A 1 223 ? -17.920 -10.154 26.339 1.00 75.88 223 ILE A O 1
ATOM 1887 N N . ASP A 1 224 ? -17.344 -12.229 27.001 1.00 54.09 224 ASP A N 1
ATOM 1888 C CA . ASP A 1 224 ? -18.709 -12.701 27.224 1.00 54.09 224 ASP A CA 1
ATOM 1889 C C . ASP A 1 224 ? -19.312 -11.944 28.414 1.00 54.09 224 ASP A C 1
ATOM 1891 O O . ASP A 1 224 ? -18.791 -12.028 29.524 1.00 54.09 224 ASP A O 1
ATOM 1895 N N . LYS A 1 225 ? -20.403 -11.210 28.149 1.00 43.97 225 LYS A N 1
ATOM 1896 C CA . LYS A 1 225 ? -21.388 -10.669 29.108 1.00 43.97 225 LYS A CA 1
ATOM 1897 C C . LYS A 1 225 ? -20.811 -10.252 30.474 1.00 43.97 225 LYS A C 1
ATOM 1899 O O . LYS A 1 225 ? -20.806 -11.044 31.415 1.00 43.97 225 LYS A O 1
ATOM 1904 N N . ILE A 1 226 ? -20.428 -8.979 30.599 1.00 37.62 226 ILE A N 1
ATOM 1905 C CA . ILE A 1 226 ? -20.521 -8.281 31.894 1.00 37.62 226 ILE A CA 1
ATOM 1906 C C . ILE A 1 226 ? -21.938 -7.728 32.015 1.00 37.62 226 ILE A C 1
ATOM 1908 O O . ILE A 1 226 ? -22.394 -7.120 31.018 1.00 37.62 226 ILE A O 1
#

Secondary structure (DSSP, 8-state):
-PPPPEEEEETTEEEEE-HHHHHHHHHHHHT-GGGTT--HHHHHHHHHHHHHHHT--SHHHHHHHHHHHHHHHHHHHHHHHHHHHHHHHHHHHHHHHHHHHHHHHHHHHHHHHHHHHHHHHTT---HHHHHHHHHHHHHHHHHHHHHHHHHHHHHT--STHHHHS--HHHHHHHHHHHHHHHHHHHTT-GGGHHHHHHHHHHHHHHHHHHHH--GGGPPPSS----

Radius of gyration: 26.46 Å; Cα contacts (8 Å, |Δi|>4): 167; chains: 1; bounding box: 54×31×89 Å